Protein AF-A0A137Q2L5-F1 (afdb_monomer_lite)

pLDDT: mean 76.93, std 20.55, range [27.72, 96.56]

Structure (mmCIF, N/CA/C/O backbone):
data_AF-A0A137Q2L5-F1
#
_entry.id   AF-A0A137Q2L5-F1
#
loop_
_atom_site.group_PDB
_atom_site.id
_atom_site.type_symbol
_atom_site.label_atom_id
_atom_site.label_alt_id
_atom_site.label_comp_id
_atom_site.label_asym_id
_atom_site.label_entity_id
_atom_site.label_seq_id
_atom_site.pdbx_PDB_ins_code
_atom_site.Cartn_x
_atom_site.Cartn_y
_atom_site.Cartn_z
_atom_site.occupancy
_atom_site.B_iso_or_equiv
_atom_site.auth_seq_id
_atom_site.auth_comp_id
_atom_site.auth_asym_id
_atom_site.auth_atom_id
_atom_site.pdbx_PDB_model_num
ATOM 1 N N . MET A 1 1 ? -12.210 -15.923 17.997 1.00 29.80 1 MET A N 1
ATOM 2 C CA . MET A 1 1 ? -13.394 -16.577 17.400 1.00 29.80 1 MET A CA 1
ATOM 3 C C . MET A 1 1 ? -14.208 -15.432 16.818 1.00 29.80 1 MET A C 1
ATOM 5 O O . MET A 1 1 ? -14.557 -14.553 17.588 1.00 29.80 1 MET A O 1
ATOM 9 N N . ILE A 1 2 ? -14.311 -15.325 15.490 1.00 36.97 2 ILE A N 1
ATOM 10 C CA . ILE A 1 2 ? -14.953 -14.180 14.812 1.00 36.97 2 ILE A CA 1
ATOM 11 C C . ILE A 1 2 ? -16.472 -14.320 14.989 1.00 36.97 2 ILE A C 1
ATOM 13 O O . ILE A 1 2 ? -16.982 -15.428 14.814 1.00 36.97 2 ILE A O 1
ATOM 17 N N . ASP A 1 3 ? -17.167 -13.247 15.379 1.00 36.97 3 ASP A N 1
ATOM 18 C CA . ASP A 1 3 ? -18.629 -13.235 15.505 1.00 36.97 3 ASP A CA 1
ATOM 19 C C . ASP A 1 3 ? -19.259 -13.459 14.114 1.00 36.97 3 ASP A C 1
ATOM 21 O O . ASP A 1 3 ? -18.962 -12.707 13.184 1.00 36.97 3 ASP A O 1
ATOM 25 N N . PRO A 1 4 ? -20.103 -14.490 13.923 1.00 36.56 4 PRO A N 1
ATOM 26 C CA . PRO A 1 4 ? -20.748 -14.760 12.638 1.00 36.56 4 PRO A CA 1
ATOM 27 C C . PRO A 1 4 ? -21.736 -13.670 12.180 1.00 36.56 4 PRO A C 1
ATOM 29 O O . PRO A 1 4 ? -22.207 -13.742 11.044 1.00 36.56 4 PRO A O 1
ATOM 32 N N . HIS A 1 5 ? -22.071 -12.689 13.026 1.00 40.25 5 HIS A N 1
ATOM 33 C CA . HIS A 1 5 ? -22.934 -11.556 12.684 1.00 40.25 5 HIS A CA 1
ATOM 34 C C . HIS A 1 5 ? -22.184 -10.299 12.224 1.00 40.25 5 HIS A C 1
ATOM 36 O O . HIS A 1 5 ? -22.834 -9.374 11.726 1.00 40.25 5 HIS A O 1
ATOM 42 N N . ASP A 1 6 ? -20.855 -10.254 12.340 1.00 44.19 6 ASP A N 1
ATOM 43 C CA . ASP A 1 6 ? -20.077 -9.139 11.806 1.00 44.19 6 ASP A CA 1
ATOM 44 C C . ASP A 1 6 ? -19.985 -9.241 10.271 1.00 44.19 6 ASP A C 1
ATOM 46 O O . ASP A 1 6 ? -19.775 -10.335 9.730 1.00 44.19 6 ASP A O 1
ATOM 50 N N . PRO A 1 7 ? -20.144 -8.126 9.527 1.00 46.94 7 PRO A N 1
ATOM 51 C CA . PRO A 1 7 ? -19.893 -8.131 8.091 1.00 46.94 7 PRO A CA 1
ATOM 52 C C . PRO A 1 7 ? -18.469 -8.650 7.840 1.00 46.94 7 PRO A C 1
ATOM 54 O O . PRO A 1 7 ? -17.559 -8.301 8.597 1.00 46.94 7 PRO A O 1
ATOM 57 N N . PRO A 1 8 ? -18.244 -9.489 6.808 1.00 53.47 8 PRO A N 1
ATOM 58 C CA . PRO A 1 8 ? -16.934 -10.076 6.582 1.00 53.47 8 PRO A CA 1
ATOM 59 C C . PRO A 1 8 ? -15.925 -8.950 6.381 1.00 53.47 8 PRO A C 1
ATOM 61 O O . PRO A 1 8 ? -15.999 -8.193 5.409 1.00 53.47 8 PRO A O 1
ATOM 64 N N . SER A 1 9 ? -14.997 -8.834 7.326 1.00 54.91 9 SER A N 1
ATOM 65 C CA . SER A 1 9 ? -13.893 -7.902 7.203 1.00 54.91 9 SER A CA 1
ATOM 66 C C . SER A 1 9 ? -13.085 -8.266 5.951 1.00 54.91 9 SER A C 1
ATOM 68 O O . SER A 1 9 ? -12.941 -9.455 5.627 1.00 54.91 9 SER A O 1
ATOM 70 N N . PRO A 1 10 ? -12.615 -7.275 5.172 1.00 61.28 10 PRO A N 1
ATOM 71 C CA . PRO A 1 10 ? -11.799 -7.575 4.011 1.00 61.28 10 PRO A CA 1
ATOM 72 C C . PRO A 1 10 ? -10.598 -8.426 4.451 1.00 61.28 10 PRO A C 1
ATOM 74 O O . PRO A 1 10 ? -10.008 -8.149 5.492 1.00 61.28 10 PRO A O 1
ATOM 77 N N . PRO A 1 11 ? -10.174 -9.435 3.670 1.00 69.12 11 PRO A N 1
ATOM 78 C CA . PRO A 1 11 ? -9.171 -10.413 4.113 1.00 69.12 11 PRO A CA 1
ATOM 79 C C . PRO A 1 11 ? -7.791 -9.800 4.415 1.00 69.12 11 PRO A C 1
ATOM 81 O O . PRO A 1 11 ? -6.914 -10.482 4.934 1.00 69.12 11 PRO A O 1
ATOM 84 N N . TYR A 1 12 ? -7.600 -8.524 4.073 1.00 71.19 12 TYR A N 1
ATOM 85 C CA . TYR A 1 12 ? -6.395 -7.732 4.293 1.00 71.19 12 TYR A CA 1
ATOM 86 C C . TYR A 1 12 ? -6.459 -6.789 5.510 1.00 71.19 12 TYR A C 1
ATOM 88 O O . TYR A 1 12 ? -5.455 -6.163 5.840 1.00 71.19 12 TYR A O 1
ATOM 96 N N . CYS A 1 13 ? -7.612 -6.675 6.173 1.00 80.00 13 CYS A N 1
ATOM 97 C CA . CYS A 1 13 ? -7.810 -5.882 7.384 1.00 80.00 13 CYS A CA 1
ATOM 98 C C . CYS A 1 13 ? -8.818 -6.600 8.277 1.00 80.00 13 CYS A C 1
ATOM 100 O O . CYS A 1 13 ? -10.014 -6.575 7.998 1.00 80.00 13 CYS A O 1
ATOM 102 N N . ILE A 1 14 ? -8.340 -7.228 9.347 1.00 78.62 14 ILE A N 1
ATOM 103 C CA . ILE A 1 14 ? -9.181 -8.012 10.247 1.00 78.62 14 ILE A CA 1
ATOM 104 C C . ILE A 1 14 ? -9.589 -7.119 11.415 1.00 78.62 14 ILE A C 1
ATOM 106 O O . ILE A 1 14 ? -8.749 -6.600 12.145 1.00 78.62 14 ILE A O 1
ATOM 110 N N . ILE A 1 15 ? -10.894 -6.950 11.584 1.00 78.06 15 ILE A N 1
ATOM 111 C CA . ILE A 1 15 ? -11.478 -6.263 12.733 1.00 78.06 15 ILE A CA 1
ATOM 112 C C . ILE A 1 15 ? -12.007 -7.325 13.680 1.00 78.06 15 ILE A C 1
ATOM 114 O O . ILE A 1 15 ? -12.709 -8.246 13.258 1.00 78.06 15 ILE A O 1
ATOM 118 N N . HIS A 1 16 ? -11.687 -7.200 14.962 1.00 82.44 16 HIS A N 1
ATOM 119 C CA . HIS A 1 16 ? -12.292 -8.038 15.987 1.00 82.44 16 HIS A CA 1
ATOM 120 C C . HIS A 1 16 ? -12.563 -7.258 17.267 1.00 82.44 16 HIS A C 1
ATOM 122 O O . HIS A 1 16 ? -11.936 -6.237 17.562 1.00 82.44 16 HIS A O 1
ATOM 128 N N . ASN A 1 17 ? -13.535 -7.762 18.022 1.00 75.06 17 ASN A N 1
ATOM 129 C CA . ASN A 1 17 ? -13.964 -7.229 19.306 1.00 75.06 17 ASN A CA 1
ATOM 130 C C . ASN A 1 17 ? -13.695 -8.269 20.409 1.00 75.06 17 ASN A C 1
ATOM 132 O O . ASN A 1 17 ? -14.595 -9.003 20.817 1.00 75.06 17 ASN A O 1
ATOM 136 N N . PRO A 1 18 ? -12.442 -8.407 20.869 1.00 62.66 18 PRO A N 1
ATOM 137 C CA . PRO A 1 18 ? -12.098 -9.372 21.910 1.00 62.66 18 PRO A CA 1
ATOM 138 C C . PRO A 1 18 ? -12.459 -8.873 23.320 1.00 62.66 18 PRO A C 1
ATOM 140 O O . PRO A 1 18 ? -12.349 -9.627 24.284 1.00 62.66 18 PRO A O 1
ATOM 143 N N . LEU A 1 19 ? -12.887 -7.612 23.461 1.00 55.03 19 LEU A N 1
ATOM 144 C CA . LEU A 1 19 ? -13.070 -6.924 24.737 1.00 55.03 19 LEU A CA 1
ATOM 145 C C . LEU A 1 19 ? -14.562 -6.687 25.008 1.00 55.03 19 LEU A C 1
ATOM 147 O O . LEU A 1 19 ? -15.088 -5.593 24.801 1.00 55.03 19 LEU A O 1
ATOM 151 N N . HIS A 1 20 ? -15.259 -7.710 25.508 1.00 45.12 20 HIS A N 1
ATOM 152 C CA . HIS A 1 20 ? -16.630 -7.545 25.999 1.00 45.12 20 HIS A CA 1
ATOM 153 C C . HIS A 1 20 ? -16.692 -6.506 27.143 1.00 45.12 20 HIS A C 1
ATOM 155 O O . HIS A 1 20 ? -15.931 -6.562 28.109 1.00 45.12 20 HIS A O 1
ATOM 161 N N . LYS A 1 21 ? -17.621 -5.548 27.009 1.00 47.19 21 LYS A N 1
ATOM 162 C CA . LYS A 1 21 ? -17.846 -4.359 27.857 1.00 47.19 21 LYS A CA 1
ATOM 163 C C . LYS A 1 21 ? -17.862 -4.594 29.376 1.00 47.19 21 LYS A C 1
ATOM 165 O O . LYS A 1 21 ? -18.605 -5.438 29.870 1.00 47.19 21 LYS A O 1
ATOM 170 N N . PHE A 1 22 ? -17.290 -3.633 30.108 1.00 37.22 22 PHE A N 1
ATOM 171 C CA . PHE A 1 22 ? -17.966 -3.034 31.267 1.00 37.22 22 PHE A CA 1
ATOM 172 C C . PHE A 1 22 ? -18.882 -1.914 30.751 1.00 37.22 22 PHE A C 1
ATOM 174 O O . PHE A 1 22 ? -18.409 -0.938 30.176 1.00 37.22 22 PHE A O 1
ATOM 181 N N . SER A 1 23 ? -20.202 -2.061 30.895 1.00 35.19 23 SER A N 1
ATOM 182 C CA . SER A 1 23 ? -21.162 -1.023 30.507 1.00 35.19 23 SER A CA 1
ATOM 183 C C . SER A 1 23 ? -21.455 -0.092 31.684 1.00 35.19 23 SER A C 1
ATOM 185 O O . SER A 1 23 ? -22.026 -0.529 32.684 1.00 35.19 23 SER A O 1
ATOM 187 N N . SER A 1 24 ? -21.192 1.201 31.536 1.00 34.66 24 SER A N 1
ATOM 188 C CA . SER A 1 24 ? -21.942 2.242 32.242 1.00 34.66 24 SER A CA 1
ATOM 189 C C . SER A 1 24 ? -22.527 3.204 31.205 1.00 34.66 24 SER A C 1
ATOM 191 O O . SER A 1 24 ? -21.912 3.509 30.186 1.00 34.66 24 SER A O 1
ATOM 193 N N . ARG A 1 25 ? -23.796 3.587 31.401 1.00 36.84 25 ARG A N 1
ATOM 194 C CA . ARG A 1 25 ? -24.558 4.448 30.484 1.00 36.84 25 ARG A CA 1
ATOM 195 C C . ARG A 1 25 ? -23.810 5.757 30.216 1.00 36.84 25 ARG A C 1
ATOM 197 O O . ARG A 1 25 ? -23.449 6.469 31.147 1.00 36.84 25 ARG A O 1
ATOM 204 N N . TRP A 1 26 ? -23.653 6.077 28.936 1.00 40.50 26 TRP A N 1
ATOM 205 C CA . TRP A 1 26 ? -22.994 7.283 28.447 1.00 40.50 26 TRP A CA 1
ATOM 206 C C . TRP A 1 26 ? -23.909 8.518 28.558 1.00 40.50 26 TRP A C 1
ATOM 208 O O . TRP A 1 26 ? -25.030 8.503 28.055 1.00 40.50 26 TRP A O 1
ATOM 218 N N . ASN A 1 27 ? -23.416 9.593 29.192 1.00 33.25 27 ASN A N 1
ATOM 219 C CA . ASN A 1 27 ? -24.153 10.841 29.474 1.00 33.25 27 ASN A CA 1
ATOM 220 C C . ASN A 1 27 ? -23.618 12.076 28.707 1.00 33.25 27 ASN A C 1
ATOM 222 O O . ASN A 1 27 ? -23.686 13.206 29.193 1.00 33.25 27 ASN A O 1
ATOM 226 N N . GLY A 1 28 ? -23.104 11.894 27.488 1.00 36.97 28 GLY A N 1
ATOM 227 C CA . GLY A 1 28 ? -23.024 12.991 26.515 1.00 36.97 28 GLY A CA 1
ATOM 228 C C . GLY A 1 28 ? -22.058 14.144 26.802 1.00 36.97 28 GLY A C 1
ATOM 229 O O . GLY A 1 28 ? -22.308 15.250 26.325 1.00 36.97 28 GLY A O 1
ATOM 230 N N . ARG A 1 29 ? -20.959 13.952 27.549 1.00 29.75 29 ARG A N 1
ATOM 231 C CA . ARG A 1 29 ? -19.958 15.022 27.748 1.00 29.75 29 ARG A CA 1
ATOM 232 C C . ARG A 1 29 ? -18.522 14.573 27.452 1.00 29.75 29 ARG A C 1
ATOM 234 O O . ARG A 1 29 ? -18.024 13.615 28.027 1.00 29.75 29 ARG A O 1
ATOM 241 N N . SER A 1 30 ? -17.887 15.344 26.559 1.00 34.44 30 SER A N 1
ATOM 242 C CA . SER A 1 30 ? -16.469 15.376 26.147 1.00 34.44 30 SER A CA 1
ATOM 243 C C . SER A 1 30 ? -15.861 14.104 25.529 1.00 34.44 30 SER A C 1
ATOM 245 O O . SER A 1 30 ? -15.389 13.208 26.223 1.00 34.44 30 SER A O 1
ATOM 247 N N . CYS A 1 31 ? -15.763 14.091 24.193 1.00 30.86 31 CYS A N 1
ATOM 248 C CA . CYS A 1 31 ? -14.960 13.142 23.421 1.00 30.86 31 CYS A CA 1
ATOM 249 C C . CYS A 1 31 ? -13.485 13.577 23.387 1.00 30.86 31 CYS A C 1
ATOM 251 O O . CYS A 1 31 ? -13.113 14.423 22.579 1.00 30.86 31 CYS A O 1
ATOM 253 N N . LEU A 1 32 ? -12.621 12.965 24.201 1.00 29.77 32 LEU A N 1
ATOM 254 C CA . LEU A 1 32 ? -11.228 12.765 23.782 1.00 29.77 32 LEU A CA 1
ATOM 255 C C . LEU A 1 32 ? -11.118 11.368 23.163 1.00 29.77 32 LEU A C 1
ATOM 257 O O . LEU A 1 32 ? -11.005 10.357 23.862 1.00 29.77 32 LEU A O 1
ATOM 261 N N . SER A 1 33 ? -11.196 11.328 21.835 1.00 37.38 33 SER A N 1
ATOM 262 C CA . SER A 1 33 ? -10.945 10.147 21.011 1.00 37.38 33 SER A CA 1
ATOM 263 C C . SER A 1 33 ? -9.436 9.923 20.934 1.00 37.38 33 SER A C 1
ATOM 265 O O . SER A 1 33 ? -8.758 10.537 20.119 1.00 37.38 33 SER A O 1
ATOM 267 N N . TYR A 1 34 ? -8.882 9.085 21.807 1.00 42.12 34 TYR A N 1
ATOM 268 C CA . TYR A 1 34 ? -7.506 8.627 21.632 1.00 42.12 34 TYR A CA 1
ATOM 269 C C . TYR A 1 34 ? -7.505 7.428 20.691 1.00 42.12 34 TYR A C 1
ATOM 271 O O . TYR A 1 34 ? -7.921 6.334 21.066 1.00 42.12 34 TYR A O 1
ATOM 279 N N . LEU A 1 35 ? -7.047 7.666 19.467 1.00 39.88 35 LEU A N 1
ATOM 280 C CA . LEU A 1 35 ? -6.541 6.628 18.585 1.00 39.88 35 LEU A CA 1
ATOM 281 C C . LEU A 1 35 ? -5.116 6.314 19.043 1.00 39.88 35 LEU A C 1
ATOM 283 O O . LEU A 1 35 ? -4.241 7.180 18.978 1.00 39.88 35 LEU A O 1
ATOM 287 N N . ILE A 1 36 ? -4.881 5.101 19.539 1.00 47.31 36 ILE A N 1
ATOM 288 C CA . ILE A 1 36 ? -3.520 4.629 19.792 1.00 47.31 36 ILE A CA 1
ATOM 289 C C . ILE A 1 36 ? -3.052 3.976 18.491 1.00 47.31 36 ILE A C 1
ATOM 291 O O . ILE A 1 36 ? -3.157 2.768 18.309 1.00 47.31 36 ILE A O 1
ATOM 295 N N . LEU A 1 37 ? -2.591 4.813 17.560 1.00 37.81 37 LEU A N 1
ATOM 296 C CA . LEU A 1 37 ? -1.747 4.379 16.450 1.00 37.81 37 LEU A CA 1
ATOM 297 C C . LEU A 1 37 ? -0.343 4.198 17.020 1.00 37.81 37 LEU A C 1
ATOM 299 O O . LEU A 1 37 ? 0.337 5.181 17.319 1.00 37.81 37 LEU A O 1
ATOM 303 N N . TRP A 1 38 ? 0.071 2.953 17.213 1.00 39.53 38 TRP A N 1
ATOM 304 C CA . TRP A 1 38 ? 1.448 2.632 17.570 1.00 39.53 38 TRP A CA 1
ATOM 305 C C . TRP A 1 38 ? 2.070 1.851 16.418 1.00 39.53 38 TRP A C 1
ATOM 307 O O . TRP A 1 38 ? 1.958 0.634 16.339 1.00 39.53 38 TRP A O 1
ATOM 317 N N . SER A 1 39 ? 2.693 2.583 15.492 1.00 34.84 39 SER A N 1
ATOM 318 C CA . SER A 1 39 ? 3.529 2.022 14.430 1.00 34.84 39 SER A CA 1
ATOM 319 C C . SER A 1 39 ? 4.944 1.807 14.970 1.00 34.84 39 SER A C 1
ATOM 321 O O . SER A 1 39 ? 5.869 2.546 14.632 1.00 34.84 39 SER A O 1
ATOM 323 N N . GLU A 1 40 ? 5.121 0.846 15.870 1.00 38.84 40 GLU A N 1
ATOM 324 C CA . GLU A 1 40 ? 6.452 0.306 16.123 1.00 38.84 40 GLU A CA 1
ATOM 325 C C . GLU A 1 40 ? 6.523 -1.093 15.523 1.00 38.84 40 GLU A C 1
ATOM 327 O O . GLU A 1 40 ? 5.782 -1.990 15.915 1.00 38.84 40 GLU A O 1
ATOM 332 N N . ILE A 1 41 ? 7.446 -1.257 14.573 1.00 41.78 41 ILE A N 1
ATOM 333 C CA . ILE A 1 41 ? 7.839 -2.497 13.883 1.00 41.78 41 ILE A CA 1
ATOM 334 C C . ILE A 1 41 ? 8.596 -3.422 14.870 1.00 41.78 41 ILE A C 1
ATOM 336 O O . ILE A 1 41 ? 9.605 -4.052 14.548 1.00 41.78 41 ILE A O 1
ATOM 340 N N . THR A 1 42 ? 8.151 -3.473 16.126 1.00 34.97 42 THR A N 1
ATOM 341 C CA . THR A 1 42 ? 8.843 -4.145 17.222 1.00 34.97 42 THR A CA 1
ATOM 342 C C . THR A 1 42 ? 7.967 -5.260 17.776 1.00 34.97 42 THR A C 1
ATOM 344 O O . THR A 1 42 ? 6.870 -5.043 18.286 1.00 34.97 42 THR A O 1
ATOM 347 N N . ILE A 1 43 ? 8.477 -6.486 17.661 1.00 38.19 43 ILE A N 1
ATOM 348 C CA . ILE A 1 43 ? 7.850 -7.727 18.120 1.00 38.19 43 ILE A CA 1
ATOM 349 C C . ILE A 1 43 ? 7.903 -7.759 19.652 1.00 38.19 43 ILE A C 1
ATOM 351 O O . ILE A 1 43 ? 8.801 -8.367 20.233 1.00 38.19 43 ILE A O 1
ATOM 355 N N . TYR A 1 44 ? 6.966 -7.105 20.334 1.00 37.25 44 TYR A N 1
ATOM 356 C CA . TYR A 1 44 ? 6.803 -7.304 21.772 1.00 37.25 44 TYR A CA 1
ATOM 357 C C . TYR A 1 44 ? 5.375 -7.760 22.102 1.00 37.25 44 TYR A C 1
ATOM 359 O O . TYR A 1 44 ? 4.418 -7.027 21.859 1.00 37.25 44 TYR A O 1
ATOM 367 N N . PRO A 1 45 ? 5.200 -8.937 22.735 1.00 45.69 45 PRO A N 1
ATOM 368 C CA . PRO A 1 45 ? 3.888 -9.407 23.198 1.00 45.69 45 PRO A CA 1
ATOM 369 C C . PRO A 1 45 ? 3.265 -8.498 24.279 1.00 45.69 45 PRO A C 1
ATOM 371 O O . PRO A 1 45 ? 2.091 -8.628 24.610 1.00 45.69 45 PRO A O 1
ATOM 374 N N . CYS A 1 46 ? 4.033 -7.548 24.817 1.00 47.84 46 CYS A N 1
ATOM 375 C CA . CYS A 1 46 ? 3.645 -6.649 25.901 1.00 47.84 46 CYS A CA 1
ATOM 376 C C . CYS A 1 46 ? 2.594 -5.595 25.499 1.00 47.84 46 CYS A C 1
ATOM 378 O O . CYS A 1 46 ? 1.930 -5.035 26.372 1.00 47.84 46 CYS A O 1
ATOM 380 N N . HIS A 1 47 ? 2.444 -5.301 24.202 1.00 61.94 47 HIS A N 1
ATOM 381 C CA . HIS A 1 47 ? 1.576 -4.215 23.725 1.00 61.94 47 HIS A CA 1
ATOM 382 C C . HIS A 1 47 ? 0.093 -4.563 23.856 1.00 61.94 47 HIS A C 1
ATOM 384 O O . HIS A 1 47 ? -0.720 -3.694 24.171 1.00 61.94 47 HIS A O 1
ATOM 390 N N . TRP A 1 48 ? -0.243 -5.844 23.697 1.00 61.56 48 TRP A N 1
ATOM 391 C CA . TRP A 1 48 ? -1.601 -6.340 23.890 1.00 61.56 48 TRP A CA 1
ATOM 392 C C . TRP A 1 48 ? -2.070 -6.140 25.336 1.00 61.56 48 TRP A C 1
ATOM 394 O O . TRP A 1 48 ? -3.076 -5.477 25.578 1.00 61.56 48 TRP A O 1
ATOM 404 N N . CYS A 1 49 ? -1.275 -6.597 26.310 1.00 62.81 49 CYS A N 1
ATOM 405 C CA . CYS A 1 49 ? -1.581 -6.425 27.733 1.00 62.81 49 CYS A CA 1
ATOM 406 C C . CYS A 1 49 ? -1.715 -4.943 28.124 1.00 62.81 49 CYS A C 1
ATOM 408 O O . CYS A 1 49 ? -2.497 -4.592 29.011 1.00 62.81 49 CYS A O 1
ATOM 410 N N . TYR A 1 50 ? -0.962 -4.057 27.464 1.00 68.44 50 TYR A N 1
ATOM 411 C CA . TYR A 1 50 ? -1.089 -2.617 27.658 1.00 68.44 50 TYR A CA 1
ATOM 412 C C . TYR A 1 50 ? -2.425 -2.083 27.124 1.00 68.44 50 TYR A C 1
ATOM 414 O O . TYR A 1 50 ? -3.114 -1.362 27.844 1.00 68.44 50 TYR A O 1
ATOM 422 N N . ALA A 1 51 ? -2.826 -2.462 25.907 1.00 69.06 51 ALA A N 1
ATOM 423 C CA . ALA A 1 51 ? -4.113 -2.069 25.336 1.00 69.06 51 ALA A CA 1
ATOM 424 C C . ALA A 1 51 ? -5.292 -2.552 26.201 1.00 69.06 51 ALA A C 1
ATOM 426 O O . ALA A 1 51 ? -6.194 -1.767 26.497 1.00 69.06 51 ALA A O 1
ATOM 427 N N . GLU A 1 52 ? -5.247 -3.794 26.693 1.00 70.00 52 GLU A N 1
ATOM 428 C CA . GLU A 1 52 ? -6.241 -4.325 27.636 1.00 70.00 52 GLU A CA 1
ATOM 429 C C . GLU A 1 52 ? -6.297 -3.504 28.930 1.00 70.00 52 GLU A C 1
ATOM 431 O O . GLU A 1 52 ? -7.374 -3.082 29.358 1.00 7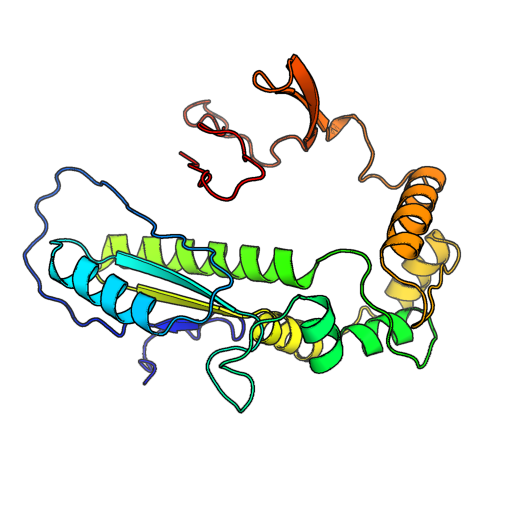0.00 52 GLU A O 1
ATOM 436 N N . SER A 1 53 ? -5.134 -3.208 29.518 1.00 71.31 53 SER A N 1
ATOM 437 C CA . SER A 1 53 ? -5.033 -2.408 30.745 1.00 71.31 53 SER A CA 1
ATOM 438 C C . SER A 1 53 ? -5.606 -1.002 30.552 1.00 71.31 53 SER A C 1
ATOM 440 O O . SER A 1 53 ? -6.341 -0.504 31.403 1.00 71.31 53 SER A O 1
ATOM 442 N N . VAL A 1 54 ? -5.319 -0.360 29.416 1.00 73.25 54 VAL A N 1
ATOM 443 C CA . VAL A 1 54 ? -5.870 0.959 29.078 1.00 73.25 54 VAL A CA 1
ATOM 444 C C . VAL A 1 54 ? -7.379 0.881 28.855 1.00 73.25 54 VAL A C 1
ATOM 446 O O . VAL A 1 54 ? -8.097 1.771 29.309 1.00 73.25 54 VAL A O 1
ATOM 449 N N . SER A 1 55 ? -7.877 -0.167 28.195 1.00 74.69 55 SER A N 1
ATOM 450 C CA . SER A 1 55 ? -9.314 -0.362 27.987 1.00 74.69 55 SER A CA 1
ATOM 451 C C . SER A 1 55 ? -10.061 -0.551 29.310 1.00 74.69 55 SER A C 1
ATOM 453 O O . SER A 1 55 ? -11.149 -0.007 29.466 1.00 74.69 55 SER A O 1
ATOM 455 N N . ALA A 1 56 ? -9.490 -1.289 30.266 1.00 74.12 56 ALA A N 1
ATOM 456 C CA . ALA A 1 56 ? -10.118 -1.570 31.560 1.00 74.12 56 ALA A CA 1
ATOM 457 C C . ALA A 1 56 ? -10.231 -0.335 32.474 1.00 74.12 56 ALA A C 1
ATOM 459 O O . ALA A 1 56 ? -11.099 -0.279 33.341 1.00 74.12 56 ALA A O 1
ATOM 460 N N . LEU A 1 57 ? -9.366 0.665 32.283 1.00 77.56 57 LEU A N 1
ATOM 461 C CA . LEU A 1 57 ? -9.329 1.890 33.090 1.00 77.56 57 LEU A CA 1
ATOM 462 C C . LEU A 1 57 ? -10.226 3.014 32.545 1.00 77.56 57 LEU A C 1
ATOM 464 O O . LEU A 1 57 ? -10.182 4.134 33.059 1.00 77.56 57 LEU A O 1
ATOM 468 N N . ARG A 1 58 ? -10.996 2.766 31.479 1.00 70.50 58 ARG A N 1
ATOM 469 C CA . ARG A 1 58 ? -11.746 3.804 30.762 1.00 70.50 58 ARG A CA 1
ATOM 470 C C . ARG A 1 58 ? -13.229 3.485 30.681 1.00 70.50 58 ARG A C 1
ATOM 472 O O . ARG A 1 58 ? -13.633 2.350 30.476 1.00 70.50 58 ARG A O 1
ATOM 479 N N . GLU A 1 59 ? -14.035 4.540 30.752 1.00 71.56 59 GLU A N 1
ATOM 480 C CA . GLU A 1 59 ? -15.490 4.459 30.572 1.00 71.56 59 GLU A CA 1
ATOM 481 C C . GLU A 1 59 ? -15.903 4.278 29.103 1.00 71.56 59 GLU A C 1
ATOM 483 O O . GLU A 1 59 ? -17.017 3.853 28.818 1.00 71.56 59 GLU A O 1
ATOM 488 N N . MET A 1 60 ? -15.014 4.608 28.161 1.00 71.62 60 MET A N 1
ATOM 489 C CA . MET A 1 60 ? -15.231 4.390 26.731 1.00 71.62 60 MET A CA 1
ATOM 490 C C . MET A 1 60 ? -14.200 3.413 26.196 1.00 71.62 60 MET A C 1
ATOM 492 O O . MET A 1 60 ? -13.009 3.569 26.490 1.00 71.62 60 MET A O 1
ATOM 496 N N . GLY A 1 61 ? -14.656 2.492 25.342 1.00 78.88 61 GLY A N 1
ATOM 497 C CA . GLY A 1 61 ? -13.784 1.552 24.651 1.00 78.88 61 GLY A CA 1
ATOM 498 C C . GLY A 1 61 ? -12.670 2.242 23.863 1.00 78.88 61 GLY A C 1
ATOM 499 O O . GLY A 1 61 ? -12.675 3.465 23.669 1.00 78.88 61 GLY A O 1
ATOM 500 N N . ILE A 1 62 ? -11.691 1.476 23.409 1.00 81.81 62 ILE A N 1
ATOM 501 C CA . ILE A 1 62 ? -10.527 1.966 22.664 1.00 81.81 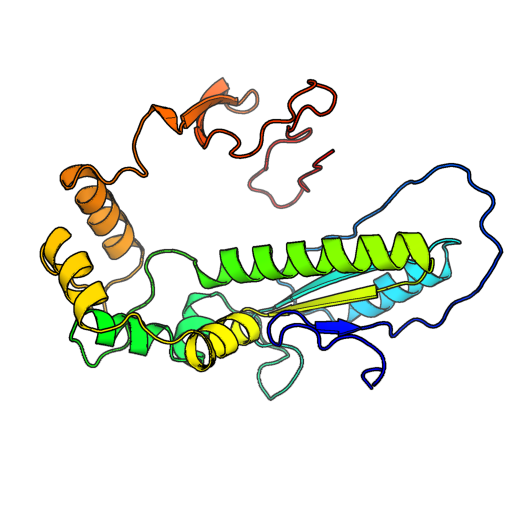62 ILE A CA 1
ATOM 502 C C . ILE A 1 62 ? -10.494 1.378 21.258 1.00 81.81 62 ILE A C 1
ATOM 504 O O . ILE A 1 62 ? -11.047 0.314 21.013 1.00 81.81 62 ILE A O 1
ATOM 508 N N . VAL A 1 63 ? -9.817 2.062 20.342 1.00 83.31 63 VAL A N 1
ATOM 509 C CA . VAL A 1 63 ? -9.409 1.467 19.068 1.00 83.31 63 VAL A CA 1
ATOM 510 C C . VAL A 1 63 ? -7.912 1.223 19.148 1.00 83.31 63 VAL A C 1
ATOM 512 O O . VAL A 1 63 ? -7.145 2.172 19.334 1.00 83.31 63 VAL A O 1
ATOM 515 N N . TYR A 1 64 ? -7.518 -0.041 19.038 1.00 83.56 64 TYR A N 1
ATOM 516 C CA . TYR A 1 64 ? -6.126 -0.459 18.961 1.00 83.56 64 TYR A CA 1
ATOM 517 C C . TYR A 1 64 ? -5.852 -0.980 17.554 1.00 83.56 64 TYR A C 1
ATOM 519 O O . TYR A 1 64 ? -6.489 -1.927 17.108 1.00 83.56 64 TYR A O 1
ATOM 527 N N . ALA A 1 65 ? -4.928 -0.345 16.842 1.00 84.06 65 ALA A N 1
ATOM 528 C CA . ALA A 1 65 ? -4.511 -0.789 15.520 1.00 84.06 65 ALA A CA 1
ATOM 529 C C . ALA A 1 65 ? -3.045 -1.202 15.576 1.00 84.06 65 ALA A C 1
ATOM 531 O O . ALA A 1 65 ? -2.215 -0.464 16.112 1.00 84.06 65 ALA A O 1
ATOM 532 N N . HIS A 1 66 ? -2.736 -2.360 15.006 1.00 82.69 66 HIS A N 1
ATOM 533 C CA . HIS A 1 66 ? -1.368 -2.846 14.882 1.00 82.69 66 HIS A CA 1
ATOM 534 C C . HIS A 1 66 ? -1.126 -3.464 13.515 1.00 82.69 66 HIS A C 1
ATOM 536 O O . HIS A 1 66 ? -2.019 -4.027 12.878 1.00 82.69 66 HIS A O 1
ATOM 542 N N . GLU A 1 67 ? 0.111 -3.295 13.074 1.00 87.44 67 GLU A N 1
ATOM 543 C CA . GLU A 1 67 ? 0.585 -3.674 11.756 1.00 87.44 67 GLU A CA 1
ATOM 544 C C . GLU A 1 67 ? 1.810 -4.575 11.899 1.00 87.44 67 GLU A C 1
ATOM 546 O O . GLU A 1 67 ? 2.620 -4.388 12.810 1.00 87.44 67 GLU A O 1
ATOM 551 N N . ASN A 1 68 ? 1.921 -5.584 11.035 1.00 87.75 68 ASN A N 1
ATOM 552 C CA . ASN A 1 68 ? 3.142 -6.367 10.897 1.00 87.75 68 ASN A CA 1
ATOM 553 C C . ASN A 1 68 ? 3.315 -6.936 9.476 1.00 87.75 68 ASN A C 1
ATOM 555 O O . ASN A 1 68 ? 2.413 -6.922 8.645 1.00 87.75 68 ASN A O 1
ATOM 559 N N . CYS A 1 69 ? 4.473 -7.535 9.198 1.00 90.31 69 CYS A N 1
ATOM 560 C CA . CYS A 1 69 ? 4.755 -8.056 7.861 1.00 90.31 69 CYS A CA 1
ATOM 561 C C . CYS A 1 69 ? 3.955 -9.330 7.512 1.00 90.31 69 CYS A C 1
ATOM 563 O O . CYS A 1 69 ? 3.371 -9.424 6.432 1.00 90.31 69 CYS A O 1
ATOM 565 N N . TYR A 1 70 ? 3.907 -10.325 8.405 1.00 90.00 70 TYR A N 1
ATOM 566 C CA . TYR A 1 70 ? 3.483 -11.692 8.054 1.00 90.00 70 TYR A CA 1
ATOM 567 C C . TYR A 1 70 ? 2.044 -12.062 8.413 1.00 90.00 70 TYR A C 1
ATOM 569 O O . TYR A 1 70 ? 1.532 -13.066 7.910 1.00 90.00 70 TYR A O 1
ATOM 577 N N . GLY A 1 71 ? 1.405 -11.285 9.278 1.00 89.88 71 GLY A N 1
ATOM 578 C CA . GLY A 1 71 ? 0.171 -11.636 9.960 1.00 89.88 71 GLY A CA 1
ATOM 579 C C . GLY A 1 71 ? 0.397 -12.343 11.296 1.00 89.88 71 GLY A C 1
ATOM 580 O O . GLY A 1 71 ? 1.515 -12.502 11.780 1.00 89.88 71 GLY A O 1
ATOM 581 N N . TRP A 1 72 ? -0.700 -12.800 11.892 1.00 87.25 72 TRP A N 1
ATOM 582 C CA . TRP A 1 72 ? -0.734 -13.388 13.240 1.00 87.25 72 TRP A CA 1
ATOM 583 C C . TRP A 1 72 ? -0.746 -14.916 13.243 1.00 87.25 72 TRP A C 1
ATOM 585 O O . TRP A 1 72 ? -0.790 -15.539 14.301 1.00 87.25 72 TRP A O 1
ATOM 595 N N . ASN A 1 73 ? -0.706 -15.531 12.062 1.00 85.56 73 ASN A N 1
ATOM 596 C CA . ASN A 1 73 ? -0.785 -16.975 11.894 1.00 85.56 73 ASN A CA 1
ATOM 597 C C . ASN A 1 73 ? 0.437 -17.505 11.139 1.00 85.56 73 ASN A C 1
ATOM 599 O O . ASN A 1 73 ? 0.978 -16.848 10.252 1.00 85.56 73 ASN A O 1
ATOM 603 N N . GLY A 1 74 ? 0.828 -18.741 11.449 1.00 86.44 74 GLY A N 1
ATOM 604 C CA . GLY A 1 74 ? 1.896 -19.448 10.744 1.00 86.44 74 GLY A CA 1
ATOM 605 C C . GLY A 1 74 ? 3.305 -19.227 11.315 1.00 86.44 74 GLY A C 1
ATOM 606 O O . GLY A 1 74 ? 3.499 -18.507 12.295 1.00 86.44 74 GLY A O 1
ATOM 607 N N . PRO A 1 75 ? 4.320 -19.877 10.717 1.00 89.06 75 PRO A N 1
ATOM 608 C CA . PRO A 1 75 ? 5.661 -19.987 11.295 1.00 89.06 75 PRO A CA 1
ATOM 609 C C . PRO A 1 75 ? 6.455 -18.676 11.292 1.00 89.06 75 PRO A C 1
ATOM 611 O O . PRO A 1 75 ? 7.480 -18.597 11.962 1.00 89.06 75 PRO A O 1
ATOM 614 N N . TRP A 1 76 ? 6.013 -17.656 10.555 1.00 87.62 76 TRP A N 1
ATOM 615 C CA . TRP A 1 76 ? 6.685 -16.355 10.472 1.00 87.62 76 TRP A CA 1
ATOM 616 C C . TRP A 1 76 ? 5.969 -15.241 11.239 1.00 87.62 76 TRP A C 1
ATOM 618 O O . TRP A 1 76 ? 6.458 -14.120 11.244 1.00 87.62 76 TRP A O 1
ATOM 628 N N . ALA A 1 77 ? 4.876 -15.540 11.952 1.00 86.12 77 ALA A N 1
ATOM 629 C CA . ALA A 1 77 ? 4.101 -14.541 12.700 1.00 86.12 77 ALA A CA 1
ATOM 630 C C . ALA A 1 77 ? 4.917 -13.773 13.762 1.00 86.12 77 ALA A C 1
ATOM 632 O O . ALA A 1 77 ? 4.547 -12.681 14.173 1.00 86.12 77 ALA A O 1
ATOM 633 N N . HIS A 1 78 ? 6.041 -14.337 14.212 1.00 82.50 78 HIS A N 1
ATOM 634 C CA . HIS A 1 78 ? 6.942 -13.727 15.192 1.00 82.50 78 HIS A CA 1
ATOM 635 C C . HIS A 1 78 ? 8.141 -13.003 14.557 1.00 82.50 78 HIS A C 1
ATOM 637 O O . HIS A 1 78 ? 9.060 -12.616 15.276 1.00 82.50 78 HIS A O 1
ATOM 643 N N . ARG A 1 79 ? 8.198 -12.886 13.225 1.00 83.50 79 ARG A N 1
ATOM 644 C CA . ARG A 1 79 ? 9.301 -12.234 12.509 1.00 83.50 79 ARG A CA 1
ATOM 645 C C . ARG A 1 79 ? 8.916 -10.817 12.098 1.00 83.50 79 ARG A C 1
ATOM 647 O O . ARG A 1 79 ? 7.760 -10.536 11.805 1.00 83.50 79 ARG A O 1
ATOM 654 N N . SER A 1 80 ? 9.916 -9.947 12.052 1.00 82.00 80 SER A N 1
ATOM 655 C CA . SER A 1 80 ? 9.806 -8.574 11.567 1.00 82.00 80 SER A CA 1
ATOM 656 C C . SER A 1 80 ? 10.566 -8.500 10.261 1.00 82.00 80 SER A C 1
ATOM 658 O O . SER A 1 80 ? 11.662 -9.046 10.191 1.00 82.00 80 SER A O 1
ATOM 660 N N . GLU A 1 81 ? 9.976 -7.882 9.245 1.00 86.06 81 GLU A N 1
ATOM 661 C CA . GLU A 1 81 ? 10.605 -7.686 7.945 1.00 86.06 81 GLU A CA 1
ATOM 662 C C . GLU A 1 81 ? 9.985 -6.496 7.214 1.00 86.06 81 GLU A C 1
ATOM 664 O O . GLU A 1 81 ? 8.924 -5.997 7.584 1.00 86.06 81 GLU A O 1
ATOM 669 N N . TRP A 1 82 ? 10.644 -6.096 6.132 1.00 88.31 82 TRP A N 1
ATOM 670 C CA . TRP A 1 82 ? 10.227 -5.021 5.242 1.00 88.31 82 TRP A CA 1
ATOM 671 C C . TRP A 1 82 ? 9.362 -5.526 4.088 1.00 88.31 82 TRP A C 1
ATOM 673 O O . TRP A 1 82 ? 9.357 -6.722 3.769 1.00 88.31 82 TRP A O 1
ATOM 683 N N . GLN A 1 83 ? 8.701 -4.593 3.401 1.00 90.81 83 GLN A N 1
ATOM 684 C CA . GLN A 1 83 ? 7.882 -4.888 2.233 1.00 90.81 83 GLN A CA 1
ATOM 685 C C . GLN A 1 83 ? 8.588 -5.792 1.211 1.00 90.81 83 GLN A C 1
ATOM 687 O O . GLN A 1 83 ? 7.965 -6.732 0.732 1.00 90.81 83 GLN A O 1
ATOM 692 N N . GLN A 1 84 ? 9.861 -5.560 0.867 1.00 91.62 84 GLN A N 1
ATOM 693 C CA . GLN A 1 84 ? 10.509 -6.321 -0.214 1.00 91.62 84 GLN A CA 1
ATOM 694 C C . GLN A 1 84 ? 10.517 -7.832 0.061 1.00 91.62 84 GLN A C 1
ATOM 696 O O . GLN A 1 84 ? 10.453 -8.645 -0.861 1.00 91.62 84 GLN A O 1
ATOM 701 N N . ILE A 1 85 ? 10.581 -8.212 1.339 1.00 92.88 85 ILE A N 1
ATOM 702 C CA . ILE A 1 85 ? 10.551 -9.612 1.758 1.00 92.88 85 ILE A CA 1
ATOM 703 C C . ILE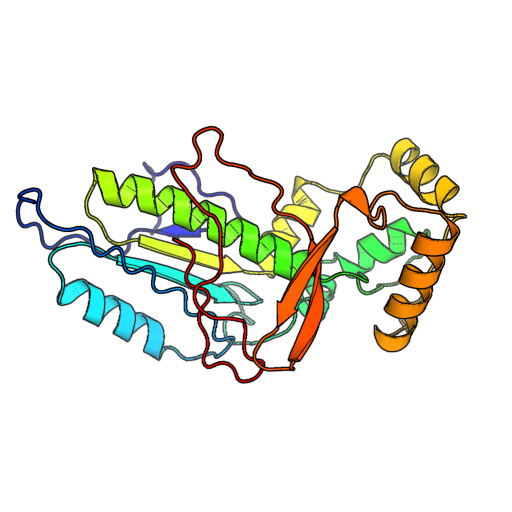 A 1 85 ? 9.124 -10.153 1.673 1.00 92.88 85 ILE A C 1
ATOM 705 O O . ILE A 1 85 ? 8.932 -11.262 1.177 1.00 92.88 85 ILE A O 1
ATOM 709 N N . SER A 1 86 ? 8.121 -9.361 2.065 1.00 94.06 86 SER A N 1
ATOM 710 C CA . SER A 1 86 ? 6.714 -9.703 1.828 1.00 94.06 86 SER A CA 1
ATOM 711 C C . SER A 1 86 ? 6.430 -9.909 0.338 1.00 94.06 86 SER A C 1
ATOM 713 O O . SER A 1 86 ? 5.838 -10.921 -0.040 1.00 94.06 86 SER A O 1
ATOM 715 N N . ASP A 1 87 ? 6.894 -9.001 -0.522 1.00 95.12 87 ASP A N 1
ATOM 716 C CA . ASP A 1 87 ? 6.675 -9.056 -1.968 1.00 95.12 87 ASP A CA 1
ATOM 717 C C . ASP A 1 87 ? 7.284 -10.332 -2.575 1.00 95.12 87 ASP A C 1
ATOM 719 O O . ASP A 1 87 ? 6.653 -11.003 -3.397 1.00 95.12 87 ASP A O 1
ATOM 723 N N . ALA A 1 88 ? 8.475 -10.727 -2.114 1.00 93.94 88 ALA A N 1
ATOM 724 C CA . ALA A 1 88 ? 9.117 -11.972 -2.526 1.00 93.94 88 ALA A CA 1
ATOM 725 C C . ALA A 1 88 ? 8.354 -13.215 -2.034 1.00 93.94 88 ALA A C 1
ATOM 727 O O . ALA A 1 88 ? 8.103 -14.136 -2.810 1.00 93.94 88 ALA A O 1
ATOM 728 N N . VAL A 1 89 ? 7.953 -13.240 -0.759 1.00 93.56 89 VAL A N 1
ATOM 729 C CA . VAL A 1 89 ? 7.257 -14.379 -0.130 1.00 93.56 89 VAL A CA 1
ATOM 730 C C . VAL A 1 89 ? 5.859 -14.598 -0.711 1.00 93.56 89 VAL A C 1
ATOM 732 O O . VAL A 1 89 ? 5.391 -15.733 -0.805 1.00 93.56 89 VAL A O 1
ATOM 735 N N . THR A 1 90 ? 5.175 -13.523 -1.093 1.00 93.88 90 THR A N 1
ATOM 736 C CA . THR A 1 90 ? 3.786 -13.568 -1.576 1.00 93.88 90 THR A CA 1
ATOM 737 C C . THR A 1 90 ? 3.665 -13.701 -3.093 1.00 93.88 90 THR A C 1
ATOM 739 O O . THR A 1 90 ? 2.561 -13.939 -3.588 1.00 93.88 90 THR A O 1
ATOM 742 N N . GLY A 1 91 ? 4.782 -13.605 -3.820 1.00 93.88 91 GLY A N 1
ATOM 743 C CA . GLY A 1 91 ? 4.842 -13.730 -5.276 1.00 93.88 91 GLY A CA 1
ATOM 744 C C . GLY A 1 91 ? 4.683 -12.413 -6.037 1.00 93.88 91 GLY A C 1
ATOM 745 O O . GLY A 1 91 ? 4.784 -12.426 -7.260 1.00 93.88 91 GLY A O 1
ATOM 746 N N . VAL A 1 92 ? 4.506 -11.278 -5.352 1.00 95.75 92 VAL A N 1
ATOM 747 C CA . VAL A 1 92 ? 4.429 -9.950 -5.988 1.00 95.75 92 VAL A CA 1
ATOM 748 C C . VAL A 1 92 ? 5.680 -9.670 -6.819 1.00 95.75 92 VAL A C 1
ATOM 750 O O . VAL A 1 92 ? 5.554 -9.234 -7.958 1.00 95.75 92 VAL A O 1
ATOM 753 N N . SER A 1 93 ? 6.877 -9.975 -6.306 1.00 95.50 93 SER A N 1
ATOM 754 C CA . SER A 1 93 ? 8.120 -9.741 -7.056 1.00 95.50 93 SER A CA 1
ATOM 755 C C . SER A 1 93 ? 8.209 -10.585 -8.331 1.00 95.50 93 SER A C 1
ATOM 757 O O . SER A 1 93 ? 8.738 -10.133 -9.344 1.00 95.50 93 SER A O 1
ATOM 759 N N . LEU A 1 94 ? 7.688 -11.816 -8.304 1.00 95.44 94 LEU A N 1
ATOM 760 C CA . LEU A 1 94 ? 7.666 -12.686 -9.481 1.00 95.44 94 LEU A CA 1
ATOM 761 C C . LEU A 1 94 ? 6.677 -12.171 -10.529 1.00 95.44 94 LEU A C 1
ATOM 763 O O . LEU A 1 94 ? 7.024 -12.073 -11.702 1.00 95.44 94 LEU A O 1
ATOM 767 N N . GLU A 1 95 ? 5.473 -11.791 -10.107 1.00 94.38 95 GLU A N 1
ATOM 768 C CA . GLU A 1 95 ? 4.472 -11.220 -11.012 1.00 94.38 95 GLU A CA 1
ATOM 769 C C . GLU A 1 95 ? 4.913 -9.859 -11.571 1.00 94.38 95 GLU A C 1
ATOM 771 O O . GLU A 1 95 ? 4.673 -9.566 -12.740 1.00 94.38 95 GLU A O 1
ATOM 776 N N . PHE A 1 96 ? 5.646 -9.058 -10.792 1.00 94.12 96 PHE A N 1
ATOM 777 C CA . PHE A 1 96 ? 6.242 -7.813 -11.277 1.00 94.12 96 PHE A CA 1
ATOM 778 C C . PHE A 1 96 ? 7.293 -8.064 -12.366 1.00 94.12 96 PHE A C 1
ATOM 780 O O . PHE A 1 96 ? 7.323 -7.349 -13.368 1.00 94.12 96 PHE A O 1
ATOM 787 N N . GLY A 1 97 ? 8.120 -9.104 -12.221 1.00 95.12 97 GLY A N 1
ATOM 788 C CA . GLY A 1 97 ? 9.059 -9.499 -13.269 1.00 95.12 97 GLY A CA 1
ATOM 789 C C . GLY A 1 97 ? 8.369 -10.017 -14.530 1.00 95.12 97 GLY A C 1
ATOM 790 O O . GLY A 1 97 ? 8.709 -9.592 -15.637 1.00 95.12 97 GLY A O 1
ATOM 791 N N . ARG A 1 98 ? 7.328 -10.839 -14.365 1.00 94.81 98 ARG A N 1
ATOM 792 C CA . ARG A 1 98 ? 6.515 -11.362 -15.475 1.00 94.81 98 ARG A CA 1
ATOM 793 C C . ARG A 1 98 ? 5.798 -10.267 -16.246 1.00 94.81 98 ARG A C 1
ATOM 795 O O . ARG A 1 98 ? 5.745 -10.339 -17.471 1.00 94.81 98 ARG A O 1
ATOM 802 N N . ALA A 1 99 ? 5.324 -9.230 -15.558 1.00 92.75 99 ALA A N 1
ATOM 803 C CA . ALA A 1 99 ? 4.765 -8.046 -16.202 1.00 92.75 99 ALA A CA 1
ATOM 804 C C . ALA A 1 99 ? 5.790 -7.363 -17.131 1.00 92.75 99 ALA A C 1
ATOM 806 O O . ALA A 1 99 ? 5.429 -6.841 -18.174 1.00 92.75 99 ALA A O 1
ATOM 807 N N . MET A 1 100 ? 7.087 -7.428 -16.827 1.00 93.44 100 MET A N 1
ATOM 808 C CA . MET A 1 100 ? 8.154 -6.924 -17.704 1.00 93.44 100 MET A CA 1
ATOM 809 C C . MET A 1 100 ? 8.670 -7.967 -18.714 1.00 93.44 100 MET A C 1
ATOM 811 O O . MET A 1 100 ? 9.745 -7.794 -19.290 1.00 93.44 100 MET A O 1
ATOM 815 N N . GLY A 1 101 ? 7.937 -9.063 -18.931 1.00 93.56 101 GLY A N 1
ATOM 816 C CA . GLY A 1 101 ? 8.316 -10.126 -19.864 1.00 93.56 101 GLY A CA 1
ATOM 817 C C . GLY A 1 101 ? 9.485 -10.995 -19.389 1.00 93.56 101 GLY A C 1
ATOM 818 O O . GLY A 1 101 ? 10.138 -11.641 -20.209 1.00 93.56 101 GLY A O 1
ATOM 819 N N . LEU A 1 102 ? 9.775 -11.008 -18.085 1.00 95.94 102 LEU A N 1
ATOM 820 C CA . LEU A 1 102 ? 10.871 -11.773 -17.493 1.00 95.94 102 LEU A CA 1
ATOM 821 C C . LEU A 1 102 ? 10.357 -12.865 -16.549 1.00 95.94 102 LEU A C 1
ATOM 823 O O . LEU A 1 102 ? 9.452 -12.639 -15.755 1.00 95.94 102 LEU A O 1
ATOM 827 N N . ASP A 1 103 ? 10.986 -14.040 -16.573 1.00 95.94 103 ASP A N 1
ATOM 828 C CA . ASP A 1 103 ? 10.728 -15.115 -15.601 1.00 95.94 103 ASP A CA 1
ATOM 829 C C . ASP A 1 103 ? 11.758 -15.071 -14.459 1.00 95.94 103 ASP A C 1
ATOM 831 O O . ASP A 1 103 ? 12.499 -16.018 -14.203 1.00 95.94 103 ASP A O 1
ATOM 835 N N . GLU A 1 104 ? 11.862 -13.911 -13.806 1.00 96.56 104 GLU A N 1
ATOM 836 C CA . GLU A 1 104 ? 12.701 -13.699 -12.622 1.00 96.56 104 GLU A CA 1
ATOM 837 C C . GLU A 1 104 ? 12.002 -12.766 -11.619 1.00 96.56 104 GLU A C 1
ATOM 839 O O . GLU A 1 104 ? 11.247 -11.885 -12.034 1.00 96.56 104 GLU A O 1
ATOM 844 N N . PRO A 1 105 ? 12.224 -12.920 -10.299 1.00 95.56 105 PRO A N 1
ATOM 845 C CA . PRO A 1 105 ? 11.631 -12.027 -9.315 1.00 95.56 105 PRO A CA 1
ATOM 846 C C . PRO A 1 105 ? 12.326 -10.664 -9.327 1.00 95.56 105 PRO A C 1
ATOM 848 O O . PRO A 1 105 ? 13.538 -10.570 -9.137 1.00 95.56 105 PRO A O 1
ATOM 851 N N . ILE A 1 106 ? 11.546 -9.598 -9.487 1.00 95.38 106 ILE A N 1
ATOM 852 C CA . ILE A 1 106 ? 12.033 -8.220 -9.459 1.00 95.38 106 ILE A CA 1
ATOM 853 C C . ILE A 1 106 ? 11.294 -7.465 -8.367 1.00 95.38 106 ILE A C 1
ATOM 855 O O . ILE A 1 106 ? 10.069 -7.479 -8.299 1.00 95.38 106 ILE A O 1
ATOM 859 N N . THR A 1 107 ? 12.047 -6.796 -7.501 1.00 92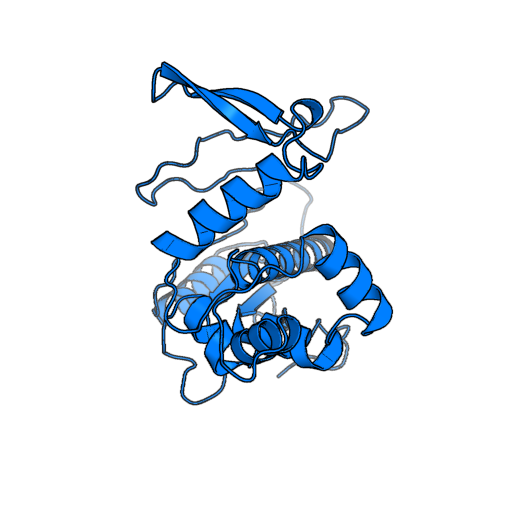.06 107 THR A N 1
ATOM 860 C CA . THR A 1 107 ? 11.478 -6.000 -6.415 1.00 92.06 107 THR A CA 1
ATOM 861 C C . THR A 1 107 ? 10.716 -4.797 -6.985 1.00 92.06 107 THR A C 1
ATOM 863 O O . THR A 1 107 ? 11.313 -4.016 -7.737 1.00 92.06 107 THR A O 1
ATOM 866 N N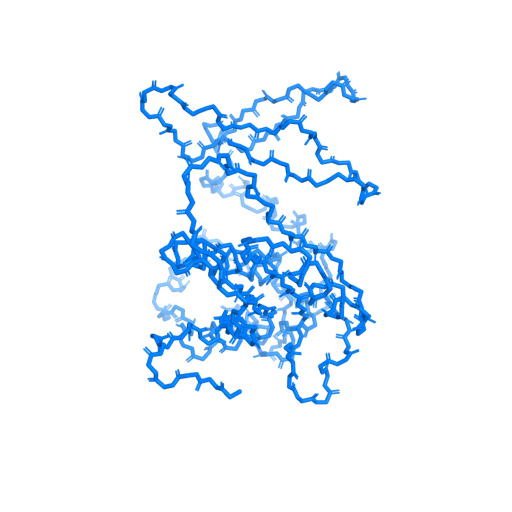 . PRO A 1 108 ? 9.436 -4.598 -6.619 1.00 91.81 108 PRO A N 1
ATOM 867 C CA . PRO A 1 108 ? 8.705 -3.385 -6.962 1.00 91.81 108 PRO A CA 1
ATOM 868 C C . PRO A 1 108 ? 9.461 -2.122 -6.531 1.00 91.81 108 PRO A C 1
ATOM 870 O O . PRO A 1 108 ? 10.058 -2.051 -5.459 1.00 91.81 108 PRO A O 1
ATOM 873 N N . ILE A 1 109 ? 9.455 -1.108 -7.394 1.00 90.56 109 ILE A N 1
ATOM 874 C CA . ILE A 1 109 ? 10.283 0.098 -7.216 1.00 90.56 109 ILE A CA 1
ATOM 875 C C . ILE A 1 109 ? 9.745 0.978 -6.086 1.00 90.56 109 ILE A C 1
ATOM 877 O O . ILE A 1 109 ? 10.508 1.593 -5.341 1.00 90.56 109 ILE A O 1
ATOM 881 N N . PHE A 1 110 ? 8.419 1.073 -5.994 1.00 87.75 110 PHE A N 1
ATOM 882 C CA . PHE A 1 110 ? 7.734 1.864 -4.983 1.00 87.75 110 PHE A CA 1
ATOM 883 C C . PHE A 1 110 ? 7.244 0.963 -3.857 1.00 87.75 110 PHE A C 1
ATOM 885 O O . PHE A 1 110 ? 6.841 -0.166 -4.137 1.00 87.75 110 PHE A O 1
ATOM 892 N N . PRO A 1 111 ? 7.196 1.471 -2.614 1.00 88.12 111 PRO A N 1
ATOM 893 C CA . PRO A 1 111 ? 6.707 0.711 -1.474 1.00 88.12 111 PRO A CA 1
ATOM 894 C C . PRO A 1 111 ? 5.165 0.638 -1.485 1.00 88.12 111 PRO A C 1
ATOM 896 O O . PRO A 1 111 ? 4.473 1.185 -0.628 1.00 88.12 111 PRO A O 1
ATOM 899 N N . ASN A 1 112 ? 4.605 0.030 -2.534 1.00 90.06 112 ASN A N 1
ATOM 900 C CA . 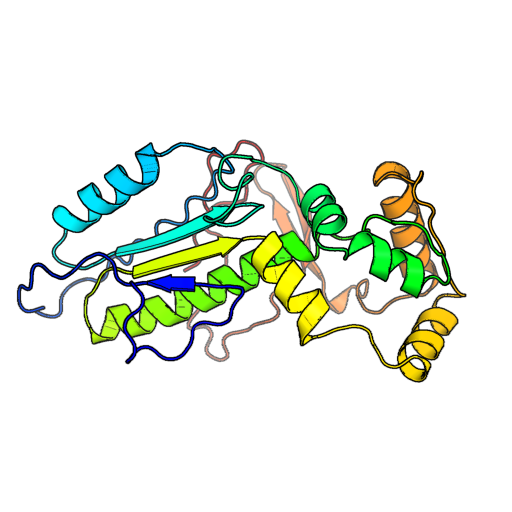ASN A 1 112 ? 3.167 -0.107 -2.755 1.00 90.06 112 ASN A CA 1
ATOM 901 C C . ASN A 1 112 ? 2.483 -0.854 -1.606 1.00 90.06 112 ASN A C 1
ATOM 903 O O . ASN A 1 112 ? 1.432 -0.413 -1.148 1.00 90.06 112 ASN A O 1
ATOM 907 N N . SER A 1 113 ? 3.069 -1.956 -1.148 1.00 92.62 113 SER A N 1
ATOM 908 C CA . SER A 1 113 ? 2.502 -2.841 -0.136 1.00 92.62 113 SER A CA 1
ATOM 909 C C . SER A 1 113 ? 2.470 -2.159 1.233 1.00 92.62 113 SER A C 1
ATOM 911 O O . SER A 1 113 ? 1.439 -2.220 1.899 1.00 92.62 113 SER A O 1
ATOM 913 N N . ASP A 1 114 ? 3.515 -1.416 1.611 1.00 91.25 114 ASP A N 1
ATOM 914 C CA . ASP A 1 114 ? 3.552 -0.595 2.829 1.00 91.25 114 ASP A CA 1
ATOM 915 C C . ASP A 1 114 ? 2.442 0.464 2.801 1.00 91.25 114 ASP A C 1
ATOM 917 O O . ASP A 1 114 ? 1.604 0.540 3.705 1.00 91.25 114 ASP A O 1
ATOM 921 N N . PHE A 1 115 ? 2.379 1.259 1.723 1.00 91.00 115 PHE A N 1
ATOM 922 C CA . PHE A 1 115 ? 1.369 2.310 1.594 1.00 91.00 115 PHE A CA 1
ATOM 923 C C . PHE A 1 115 ? -0.050 1.742 1.601 1.00 91.00 115 PHE A C 1
ATOM 925 O O . PHE A 1 115 ? -0.925 2.269 2.287 1.00 91.00 115 PHE A O 1
ATOM 932 N N . CYS A 1 116 ? -0.297 0.664 0.860 1.00 93.44 116 CYS A N 1
ATOM 933 C CA . CYS A 1 116 ? -1.636 0.099 0.752 1.00 93.44 116 CYS A CA 1
ATOM 934 C C . CYS A 1 116 ? -2.067 -0.652 2.016 1.00 93.44 116 CYS A C 1
ATOM 936 O O . CYS A 1 116 ? -3.254 -0.635 2.348 1.00 93.44 116 CYS A O 1
ATOM 938 N N . THR A 1 117 ? -1.133 -1.247 2.762 1.00 93.06 117 THR A N 1
ATOM 939 C CA . THR A 1 117 ? -1.410 -1.811 4.094 1.00 93.06 117 THR A CA 1
ATOM 940 C C . THR A 1 117 ? -1.788 -0.699 5.069 1.00 93.06 117 THR A C 1
ATOM 942 O O . THR A 1 117 ? -2.797 -0.812 5.765 1.00 93.06 117 THR A O 1
ATOM 945 N N . GLY A 1 118 ? -1.074 0.432 5.041 1.00 89.94 118 GLY A N 1
ATOM 946 C CA . GLY A 1 118 ? -1.426 1.619 5.822 1.00 89.94 118 GLY A CA 1
ATOM 947 C C . GLY A 1 118 ? -2.809 2.183 5.473 1.00 89.94 118 GLY A C 1
ATOM 948 O O . GLY A 1 118 ? -3.608 2.456 6.368 1.00 89.94 118 GLY A O 1
ATOM 949 N N . VAL A 1 119 ? -3.135 2.298 4.179 1.00 90.94 119 VAL A N 1
ATOM 950 C CA . VAL A 1 119 ? -4.475 2.718 3.720 1.00 90.94 119 VAL A CA 1
ATOM 951 C C . VAL A 1 119 ? -5.547 1.737 4.189 1.00 90.94 119 VAL A C 1
ATOM 953 O O . VAL A 1 119 ? -6.595 2.160 4.673 1.00 90.94 119 VAL A O 1
ATOM 956 N N . SER A 1 120 ? -5.275 0.436 4.105 1.00 91.25 120 SER A N 1
ATOM 957 C CA . SER A 1 120 ? -6.185 -0.602 4.589 1.00 91.25 120 SER A CA 1
ATOM 958 C C . SER A 1 120 ? -6.450 -0.472 6.090 1.00 91.25 120 SER A C 1
ATOM 960 O O . SER A 1 120 ? -7.601 -0.531 6.516 1.00 91.25 120 SER A O 1
ATOM 962 N N . GLY A 1 121 ? -5.404 -0.219 6.882 1.00 89.88 121 GLY A N 1
ATOM 963 C CA . GLY A 1 121 ? -5.524 0.011 8.321 1.00 89.88 121 GLY A CA 1
ATOM 964 C C . GLY A 1 121 ? -6.301 1.282 8.640 1.00 89.88 121 GLY A C 1
ATOM 965 O O . GLY A 1 121 ? -7.173 1.263 9.503 1.00 89.88 121 GLY A O 1
ATOM 966 N N . ALA A 1 122 ? -6.062 2.367 7.901 1.00 89.44 122 ALA A N 1
ATOM 967 C CA . ALA A 1 122 ? -6.821 3.606 8.049 1.00 89.44 122 ALA A CA 1
ATOM 968 C C . ALA A 1 122 ? -8.316 3.402 7.756 1.00 89.44 122 ALA A C 1
ATOM 970 O O . ALA A 1 122 ? -9.156 3.882 8.515 1.00 89.44 122 ALA A O 1
ATOM 971 N N . MET A 1 123 ? -8.657 2.650 6.704 1.00 90.56 123 MET A N 1
ATOM 972 C CA . MET A 1 123 ? -10.045 2.285 6.407 1.00 90.56 123 MET A CA 1
ATOM 973 C C . MET A 1 123 ? -10.669 1.461 7.539 1.00 90.56 123 MET A C 1
ATOM 975 O O . MET A 1 123 ? -11.777 1.774 7.969 1.00 90.56 123 MET A O 1
ATOM 979 N N . GLY A 1 124 ? -9.948 0.462 8.060 1.00 90.00 124 GLY A N 1
ATOM 980 C CA . GLY A 1 124 ? -10.404 -0.338 9.198 1.00 90.00 124 GLY A CA 1
ATOM 981 C C . GLY A 1 124 ? -10.625 0.496 10.459 1.00 90.00 124 GLY A C 1
ATOM 982 O O . GLY A 1 124 ? -11.640 0.344 11.128 1.00 90.00 124 GLY A O 1
ATOM 983 N N . ILE A 1 125 ? -9.720 1.437 10.749 1.00 89.06 125 ILE A N 1
ATOM 984 C CA . ILE A 1 125 ? -9.846 2.377 11.870 1.00 89.06 125 ILE A CA 1
ATOM 985 C C . ILE A 1 125 ? -11.098 3.247 11.720 1.00 89.06 125 ILE A C 1
ATOM 987 O O . ILE A 1 125 ? -11.832 3.423 12.690 1.00 89.06 125 ILE A O 1
ATOM 991 N N . LEU A 1 126 ? -11.349 3.802 10.531 1.00 89.31 126 LEU A N 1
ATOM 992 C CA . LEU A 1 126 ? -12.539 4.621 10.288 1.00 89.31 126 LEU A CA 1
ATOM 993 C C . LEU A 1 126 ? -13.826 3.820 10.513 1.00 89.31 126 LEU A C 1
ATOM 995 O O . LEU A 1 126 ? -14.739 4.326 11.164 1.00 89.31 126 LEU A O 1
ATOM 999 N N . ASP A 1 127 ? -13.869 2.573 10.042 1.00 90.19 127 ASP A N 1
ATOM 1000 C CA . ASP A 1 127 ? -15.007 1.678 10.253 1.00 90.19 127 ASP A CA 1
ATOM 1001 C C . ASP A 1 127 ? -15.263 1.429 11.749 1.00 90.19 127 ASP A C 1
ATOM 1003 O O . ASP A 1 127 ? -16.348 1.711 12.262 1.00 90.19 127 ASP A O 1
ATOM 1007 N N . VAL A 1 128 ? -14.239 1.019 12.505 1.00 88.44 128 VAL A N 1
ATOM 1008 C CA . VAL A 1 128 ? -14.408 0.752 13.944 1.00 88.44 128 VAL A CA 1
ATOM 1009 C C . VAL A 1 128 ? -14.651 2.010 14.769 1.00 88.44 128 VAL A C 1
ATOM 1011 O O . VAL A 1 128 ? -15.250 1.928 15.838 1.00 88.44 128 VAL A O 1
ATOM 1014 N N . LEU A 1 129 ? -14.227 3.190 14.308 1.00 86.56 129 LEU A N 1
ATOM 1015 C CA . LEU A 1 129 ? -14.564 4.454 14.964 1.00 86.56 129 LEU A CA 1
ATOM 1016 C C . LEU A 1 129 ? -16.063 4.751 14.871 1.00 86.56 129 LEU A C 1
ATOM 1018 O O . LEU A 1 129 ? -16.635 5.217 15.860 1.00 86.56 129 LEU A O 1
ATOM 1022 N N . ILE A 1 130 ? -16.699 4.445 13.735 1.00 87.38 130 ILE A N 1
ATOM 1023 C CA . ILE A 1 130 ? -18.157 4.541 13.575 1.00 87.38 130 ILE A CA 1
ATOM 1024 C C . ILE A 1 130 ? -18.831 3.547 14.525 1.00 87.38 130 ILE A C 1
ATOM 1026 O O . ILE A 1 130 ? -19.627 3.951 15.375 1.00 87.38 130 ILE A O 1
ATOM 1030 N N . GLN A 1 131 ? -18.427 2.274 14.481 1.00 85.62 131 GLN A N 1
ATOM 1031 C CA . GLN A 1 131 ? -19.004 1.236 15.341 1.00 85.62 131 GLN A CA 1
ATOM 1032 C C . GLN A 1 131 ? -18.808 1.525 16.838 1.00 85.62 131 GLN A C 1
ATOM 1034 O O . GLN A 1 131 ? -19.684 1.266 17.664 1.00 85.62 131 GLN A O 1
ATOM 1039 N N . ARG A 1 132 ? -17.663 2.095 17.222 1.00 85.19 132 ARG A N 1
ATOM 1040 C CA . ARG A 1 132 ? -17.394 2.561 18.586 1.00 85.19 132 ARG A CA 1
ATOM 1041 C C . ARG A 1 132 ? -18.270 3.744 18.971 1.00 85.19 132 ARG A C 1
ATOM 1043 O O . ARG A 1 132 ? -18.694 3.801 20.121 1.00 85.19 132 ARG A O 1
ATOM 1050 N N . GLY A 1 133 ? -18.538 4.672 18.056 1.00 84.31 133 GLY A N 1
ATOM 1051 C CA . GLY A 1 133 ? -19.461 5.783 18.292 1.00 84.31 133 GLY A CA 1
ATOM 1052 C C . GLY A 1 133 ? -20.886 5.310 18.590 1.00 84.31 133 GLY A C 1
ATOM 1053 O O . GLY A 1 133 ? -21.559 5.891 19.435 1.00 84.31 133 GLY A O 1
ATOM 1054 N N . GLU A 1 134 ? -21.314 4.222 17.951 1.00 85.62 134 GLU A N 1
ATOM 1055 C CA . GLU A 1 134 ? -22.655 3.651 18.116 1.00 85.62 134 GLU A CA 1
ATOM 1056 C C . GLU A 1 134 ? -22.761 2.709 19.321 1.00 85.62 134 GLU A C 1
ATOM 1058 O O . GLU A 1 134 ? -23.717 2.774 20.095 1.00 85.62 134 GLU A O 1
ATOM 1063 N N . LYS A 1 135 ? -21.778 1.816 19.487 1.00 84.38 135 LYS A N 1
ATOM 1064 C CA . LYS A 1 135 ? -21.827 0.729 20.473 1.00 84.38 135 LYS A CA 1
ATOM 1065 C C . LYS A 1 135 ? -21.022 1.033 21.736 1.00 84.38 135 LYS A C 1
ATOM 1067 O O . LYS A 1 135 ? -21.311 0.438 22.768 1.00 84.38 135 LYS A O 1
ATOM 1072 N N . GLY A 1 136 ? -20.028 1.919 21.705 1.00 81.00 136 GLY A N 1
ATOM 1073 C CA . GLY A 1 136 ? -19.152 2.221 22.850 1.00 81.00 136 GLY A CA 1
ATOM 1074 C C . GLY A 1 136 ? -18.131 1.126 23.193 1.00 81.00 136 GLY A C 1
ATOM 1075 O O . GLY A 1 136 ? -17.607 1.107 24.305 1.00 81.00 136 GLY A O 1
ATOM 1076 N N . GLU A 1 137 ? -17.877 0.196 22.273 1.00 83.25 137 GLU A N 1
ATOM 1077 C CA . GLU A 1 137 ? -17.022 -0.986 22.476 1.00 83.25 137 GLU A CA 1
ATOM 1078 C C . GLU A 1 137 ? -15.556 -0.718 22.129 1.00 83.25 137 GLU A C 1
ATOM 1080 O O . GLU A 1 137 ? -15.213 0.328 21.567 1.00 83.25 137 GLU A O 1
ATOM 1085 N N . SER A 1 138 ? -14.689 -1.657 22.507 1.00 83.19 138 SER A N 1
ATOM 1086 C CA . SER A 1 138 ? -13.282 -1.640 22.121 1.00 83.19 138 SER A CA 1
ATOM 1087 C C . SER A 1 138 ? -13.061 -2.526 20.902 1.00 83.19 138 SER A C 1
ATOM 1089 O O . SER A 1 138 ? -13.624 -3.611 20.810 1.00 83.19 138 SER A O 1
ATOM 1091 N N . TYR A 1 139 ? -12.207 -2.077 19.992 1.00 84.94 139 TYR A N 1
ATOM 1092 C CA . TYR A 1 139 ? -11.927 -2.771 18.743 1.00 84.94 139 TYR A CA 1
ATOM 1093 C C . TYR A 1 139 ? -10.435 -2.891 18.512 1.00 84.94 139 TYR A C 1
ATOM 1095 O O . TYR A 1 139 ? -9.651 -2.008 18.879 1.00 84.94 139 TYR A O 1
ATOM 1103 N N . VAL A 1 140 ? -10.077 -3.977 17.844 1.00 86.25 140 VAL A N 1
ATOM 1104 C CA . VAL A 1 140 ? -8.735 -4.243 17.357 1.00 86.25 140 VAL A CA 1
ATOM 1105 C C . VAL A 1 140 ? -8.769 -4.255 15.835 1.00 86.25 140 VAL A C 1
ATOM 1107 O O . VAL A 1 140 ? -9.663 -4.863 15.245 1.00 86.25 140 VAL A O 1
ATOM 1110 N N . VAL A 1 141 ? -7.808 -3.572 15.216 1.00 89.00 141 VAL A N 1
ATOM 1111 C CA . VAL A 1 141 ? -7.596 -3.554 13.767 1.00 89.00 141 VAL A CA 1
ATOM 1112 C C . VAL A 1 141 ? -6.238 -4.174 13.462 1.00 89.00 141 VAL A C 1
ATOM 1114 O O . VAL A 1 141 ? -5.195 -3.577 13.735 1.00 89.00 141 VAL A O 1
ATOM 1117 N N . ASP A 1 142 ? -6.277 -5.362 12.874 1.00 89.12 142 ASP A N 1
ATOM 1118 C CA . ASP A 1 142 ? -5.125 -6.164 12.483 1.00 89.12 142 ASP A CA 1
ATOM 1119 C C . ASP A 1 142 ? -4.884 -5.985 10.981 1.00 89.12 142 ASP A C 1
ATOM 1121 O O . ASP A 1 142 ? -5.691 -6.421 10.151 1.00 89.12 142 ASP A O 1
ATOM 1125 N N . VAL A 1 143 ? -3.759 -5.379 10.611 1.00 91.50 143 VAL A N 1
ATOM 1126 C CA . VAL A 1 143 ? -3.316 -5.303 9.212 1.00 91.50 143 VAL A CA 1
ATOM 1127 C C . VAL A 1 143 ? -1.937 -5.908 9.028 1.00 91.50 143 VAL A C 1
ATOM 1129 O O . VAL A 1 143 ? -1.062 -5.751 9.869 1.00 91.50 143 VAL A O 1
ATOM 1132 N N . ALA A 1 144 ? -1.728 -6.604 7.916 1.00 92.31 144 ALA A N 1
ATOM 1133 C CA . ALA A 1 144 ? -0.408 -7.123 7.605 1.00 92.31 144 ALA A CA 1
ATOM 1134 C C . ALA A 1 144 ? -0.065 -6.999 6.130 1.00 92.31 144 ALA A C 1
ATOM 1136 O O . ALA A 1 144 ? -0.930 -7.214 5.274 1.00 92.31 144 ALA A O 1
ATOM 1137 N N . ILE A 1 145 ? 1.210 -6.732 5.840 1.00 94.19 145 ILE A N 1
ATOM 1138 C CA . ILE A 1 145 ? 1.700 -6.576 4.462 1.00 94.19 145 ILE A CA 1
ATOM 1139 C C . ILE A 1 145 ? 1.392 -7.836 3.648 1.00 94.19 145 ILE A C 1
ATOM 1141 O O . ILE A 1 145 ? 0.833 -7.759 2.554 1.00 94.19 145 ILE A O 1
ATOM 1145 N N . ASN A 1 146 ? 1.633 -9.019 4.218 1.00 94.56 146 ASN A N 1
ATOM 1146 C CA . ASN A 1 146 ? 1.297 -10.289 3.581 1.00 94.56 146 ASN A CA 1
ATOM 1147 C C . ASN A 1 146 ? -0.199 -10.465 3.334 1.00 94.56 146 ASN A C 1
ATOM 1149 O O . ASN A 1 146 ? -0.572 -11.076 2.333 1.00 94.56 146 ASN A O 1
ATOM 1153 N N . TYR A 1 147 ? -1.058 -9.975 4.228 1.00 93.88 147 TYR A N 1
ATOM 1154 C CA . TYR A 1 147 ? -2.500 -10.093 4.032 1.00 93.88 147 TYR A CA 1
ATOM 1155 C C . TYR A 1 147 ? -2.946 -9.225 2.854 1.00 93.88 147 TYR A C 1
ATOM 1157 O O . TYR A 1 147 ? -3.662 -9.712 1.975 1.00 93.88 147 TYR A O 1
ATOM 1165 N N . TYR A 1 148 ? -2.452 -7.983 2.783 1.00 94.75 148 TYR A N 1
ATOM 1166 C CA . TYR A 1 148 ? -2.670 -7.108 1.634 1.00 94.75 148 TYR A CA 1
ATOM 1167 C C . TYR A 1 148 ? -2.139 -7.735 0.342 1.00 94.75 148 TYR A C 1
ATOM 1169 O O . TYR A 1 148 ? -2.893 -7.893 -0.617 1.00 94.75 148 TYR A O 1
ATOM 1177 N N . ASN A 1 149 ? -0.878 -8.162 0.324 1.00 95.06 149 ASN A N 1
ATOM 1178 C CA . ASN A 1 149 ? -0.242 -8.721 -0.864 1.00 95.06 149 ASN A CA 1
ATOM 1179 C C . ASN A 1 149 ? -0.931 -9.995 -1.349 1.00 95.06 149 ASN A C 1
ATOM 1181 O O . ASN A 1 149 ? -1.172 -10.164 -2.545 1.00 95.06 149 ASN A O 1
ATOM 1185 N N . ARG A 1 150 ? -1.310 -10.892 -0.434 1.00 93.31 150 ARG A N 1
ATOM 1186 C CA . ARG A 1 150 ? -2.002 -12.127 -0.804 1.00 93.31 150 ARG A CA 1
ATOM 1187 C C . ARG A 1 150 ? -3.383 -11.840 -1.382 1.00 93.31 150 ARG A C 1
ATOM 1189 O O . ARG A 1 150 ? -3.779 -12.489 -2.349 1.00 93.31 150 ARG A O 1
ATOM 1196 N N . TRP A 1 151 ? -4.102 -10.869 -0.821 1.00 93.56 151 TRP A N 1
ATOM 1197 C CA . TRP A 1 151 ? -5.352 -10.397 -1.405 1.00 93.56 151 TRP A CA 1
ATOM 1198 C C . TRP A 1 151 ? -5.128 -9.770 -2.784 1.00 93.56 151 TRP A C 1
ATOM 1200 O O . TRP A 1 151 ? -5.852 -10.111 -3.718 1.00 93.56 151 TRP A O 1
ATOM 1210 N N . PHE A 1 152 ? -4.122 -8.909 -2.922 1.00 92.50 152 PHE A N 1
ATOM 1211 C CA . PHE A 1 152 ? -3.792 -8.215 -4.162 1.00 92.50 152 PHE A CA 1
ATOM 1212 C C . PHE A 1 152 ? -3.496 -9.211 -5.289 1.00 92.50 152 PHE A C 1
ATOM 1214 O O . PHE A 1 152 ? -4.193 -9.215 -6.303 1.00 92.50 152 PHE A O 1
ATOM 1221 N N . VAL A 1 153 ? -2.562 -10.137 -5.067 1.00 91.38 153 VAL A N 1
ATOM 1222 C CA . VAL A 1 153 ? -2.173 -11.148 -6.061 1.00 91.38 153 VAL A CA 1
ATOM 1223 C C . VAL A 1 153 ? -3.339 -12.074 -6.412 1.00 91.38 153 VAL A C 1
ATOM 1225 O O . VAL A 1 153 ? -3.617 -12.284 -7.587 1.00 91.38 153 VAL A O 1
ATOM 1228 N N . ASN A 1 154 ? -4.058 -12.610 -5.420 1.00 90.19 154 ASN A N 1
ATOM 1229 C CA . ASN A 1 154 ? -5.081 -13.626 -5.695 1.00 90.19 154 ASN A CA 1
ATOM 1230 C C . ASN A 1 154 ? -6.422 -13.054 -6.169 1.00 90.19 154 ASN A C 1
ATOM 1232 O O . ASN A 1 154 ? -7.168 -13.753 -6.847 1.00 90.19 154 ASN A O 1
ATOM 1236 N N . SER A 1 155 ? -6.775 -11.840 -5.737 1.00 90.94 155 SER A N 1
ATOM 1237 C CA . SER A 1 155 ? -8.130 -11.291 -5.915 1.00 90.94 155 SER A CA 1
ATOM 1238 C C . SER A 1 155 ? -8.180 -10.148 -6.920 1.00 90.94 155 SER A C 1
ATOM 1240 O O . SER A 1 155 ? -9.228 -9.925 -7.520 1.00 90.94 155 SER A O 1
ATOM 1242 N N . ARG A 1 156 ? -7.087 -9.387 -7.078 1.00 91.12 156 ARG A N 1
ATOM 1243 C CA . ARG A 1 156 ? -6.992 -8.320 -8.088 1.00 91.12 156 ARG A CA 1
ATOM 1244 C C . ARG A 1 156 ? -6.262 -8.795 -9.335 1.00 91.12 156 ARG A C 1
ATOM 1246 O O . ARG A 1 156 ? -6.726 -8.493 -10.427 1.00 91.12 156 ARG A O 1
ATOM 1253 N N . GLY A 1 157 ? -5.197 -9.576 -9.163 1.00 87.94 157 GLY A N 1
ATOM 1254 C CA . GLY A 1 157 ? -4.424 -10.123 -10.274 1.00 87.94 157 GLY A CA 1
ATOM 1255 C C . GLY A 1 157 ? -3.740 -9.038 -11.107 1.00 87.94 157 GLY A C 1
ATOM 1256 O O . GLY A 1 157 ? -3.486 -7.929 -10.632 1.00 87.94 157 GLY A O 1
ATOM 1257 N N . THR A 1 158 ? -3.422 -9.376 -12.353 1.00 90.94 158 THR A N 1
ATOM 1258 C CA . THR A 1 158 ? -2.751 -8.485 -13.302 1.00 90.94 158 THR A CA 1
ATOM 1259 C C . THR A 1 158 ? -3.754 -7.748 -14.186 1.00 90.94 158 THR A C 1
ATOM 1261 O O . THR A 1 158 ? -4.902 -8.165 -14.350 1.00 90.94 158 THR A O 1
ATOM 1264 N N . TYR A 1 159 ? -3.312 -6.645 -14.791 1.00 92.25 159 TYR A N 1
ATOM 1265 C CA . TYR A 1 159 ? -4.076 -6.021 -15.868 1.00 92.25 159 TYR A CA 1
ATOM 1266 C C . TYR A 1 159 ? -4.236 -6.993 -17.051 1.00 92.25 159 TYR A C 1
ATOM 1268 O O . TYR A 1 159 ? -3.350 -7.825 -17.275 1.00 92.25 159 TYR A O 1
ATOM 1276 N N . PRO A 1 160 ? -5.332 -6.881 -17.828 1.00 95.06 160 PRO A N 1
ATOM 1277 C CA . PRO A 1 160 ? -5.444 -7.557 -19.115 1.00 95.06 160 PRO A CA 1
ATOM 1278 C C . PRO A 1 160 ? -4.219 -7.264 -19.998 1.00 95.06 160 PRO A C 1
ATOM 1280 O O . PRO A 1 160 ? -3.755 -6.116 -19.987 1.00 95.06 160 PRO A O 1
ATOM 1283 N N . PRO A 1 161 ? -3.696 -8.254 -20.750 1.00 93.94 161 PRO A N 1
ATOM 1284 C CA . PRO A 1 161 ? -2.478 -8.088 -21.543 1.00 93.94 161 PRO A CA 1
ATOM 1285 C C . PRO A 1 161 ? -2.525 -6.872 -22.465 1.00 93.94 161 PRO A C 1
ATOM 1287 O O . PRO A 1 161 ? -1.578 -6.102 -22.505 1.00 93.94 161 PRO A O 1
ATOM 1290 N N . GLU A 1 162 ? -3.659 -6.619 -23.115 1.00 95.94 162 GLU A N 1
ATOM 1291 C CA . GLU A 1 162 ? -3.832 -5.487 -24.022 1.00 95.94 162 GLU A CA 1
ATOM 1292 C C . GLU A 1 162 ? -3.711 -4.121 -23.329 1.00 95.94 162 GLU A C 1
ATOM 1294 O O . GLU A 1 162 ? -3.167 -3.183 -23.907 1.00 95.94 162 GLU A O 1
ATOM 1299 N N . ILE A 1 163 ? -4.184 -4.003 -22.083 1.00 96.12 163 ILE A N 1
ATOM 1300 C CA . ILE A 1 163 ? -4.082 -2.764 -21.296 1.00 96.12 163 ILE A CA 1
ATOM 1301 C C . ILE A 1 163 ? -2.647 -2.583 -20.810 1.00 96.12 163 ILE A C 1
ATOM 1303 O O . ILE A 1 163 ? -2.109 -1.474 -20.828 1.00 96.12 163 ILE A O 1
ATOM 1307 N N . TRP A 1 164 ? -2.034 -3.672 -20.346 1.00 94.88 164 TRP A N 1
ATOM 1308 C CA . TRP A 1 164 ? -0.664 -3.634 -19.866 1.00 94.88 164 TRP A CA 1
ATOM 1309 C C . TRP A 1 164 ? 0.326 -3.326 -20.991 1.00 94.88 164 TRP A C 1
ATOM 1311 O O . TRP A 1 164 ? 1.177 -2.462 -20.808 1.00 94.88 164 TRP A O 1
ATOM 1321 N N . ASP A 1 165 ? 0.181 -3.956 -22.155 1.00 94.38 165 ASP A N 1
ATOM 1322 C CA . ASP A 1 165 ? 1.053 -3.750 -23.311 1.00 94.38 165 ASP A CA 1
ATOM 1323 C C . ASP A 1 165 ? 0.958 -2.313 -23.840 1.00 94.38 165 ASP A C 1
ATOM 1325 O O . ASP A 1 165 ? 1.985 -1.716 -24.169 1.00 94.38 165 ASP A O 1
ATOM 1329 N N . ASP A 1 166 ? -0.239 -1.714 -23.863 1.00 94.62 166 ASP A N 1
ATOM 1330 C CA . ASP A 1 166 ? -0.428 -0.304 -24.237 1.00 94.62 166 ASP A CA 1
ATOM 1331 C C . ASP A 1 166 ? 0.273 0.645 -23.246 1.00 94.62 166 ASP A C 1
ATOM 1333 O O . ASP A 1 166 ? 1.054 1.525 -23.636 1.00 94.62 166 ASP A O 1
ATOM 1337 N N . LEU A 1 167 ? 0.081 0.411 -21.939 1.00 91.81 167 LEU A N 1
ATOM 1338 C CA . LEU A 1 167 ? 0.757 1.168 -20.884 1.00 91.81 167 LEU A CA 1
ATOM 1339 C C . LEU A 1 167 ? 2.280 1.011 -20.987 1.00 91.81 167 LEU A C 1
ATOM 1341 O O . LEU A 1 167 ? 3.009 2.000 -21.005 1.00 91.81 167 LEU A O 1
ATOM 1345 N N . TRP A 1 168 ? 2.780 -0.218 -21.060 1.00 92.06 168 TRP A N 1
ATOM 1346 C CA . TRP A 1 168 ? 4.208 -0.519 -21.078 1.00 92.06 168 TRP A CA 1
ATOM 1347 C C . TRP A 1 168 ? 4.884 0.031 -22.344 1.00 92.06 168 TRP A C 1
ATOM 1349 O O . TRP A 1 168 ? 5.979 0.601 -22.259 1.00 92.06 168 TRP A O 1
ATOM 1359 N N . SER A 1 169 ? 4.183 0.006 -23.485 1.00 93.12 169 SER A N 1
ATOM 1360 C CA . SER A 1 169 ? 4.611 0.626 -24.747 1.00 93.12 169 SER A CA 1
ATOM 1361 C C . SER A 1 169 ? 4.788 2.138 -24.635 1.00 93.12 169 SER A C 1
ATOM 1363 O O . SER A 1 169 ? 5.785 2.676 -25.123 1.00 93.12 169 SER A O 1
ATOM 1365 N N . CYS A 1 170 ? 3.893 2.840 -23.931 1.00 90.12 170 CYS A N 1
ATOM 1366 C CA . CYS A 1 170 ? 4.029 4.282 -23.680 1.00 90.12 170 CYS A CA 1
ATOM 1367 C C . CYS A 1 170 ? 5.337 4.634 -22.942 1.00 90.12 170 CYS A C 1
ATOM 1369 O O . CYS A 1 170 ? 5.894 5.731 -23.104 1.00 90.12 170 CYS A O 1
ATOM 1371 N N . TYR A 1 171 ? 5.871 3.679 -22.180 1.00 89.31 171 TYR A N 1
ATOM 1372 C CA . TYR A 1 171 ? 7.109 3.796 -21.416 1.00 89.31 171 TYR A CA 1
ATOM 1373 C C . TYR A 1 171 ? 8.311 3.073 -22.053 1.00 89.31 171 TYR A C 1
ATOM 1375 O O . TYR A 1 171 ? 9.314 2.877 -21.371 1.00 89.31 171 TYR A O 1
ATOM 1383 N N . ASP A 1 172 ? 8.252 2.773 -23.356 1.00 91.44 172 ASP A N 1
ATOM 1384 C CA . ASP A 1 172 ? 9.278 2.083 -24.162 1.00 91.44 172 ASP A CA 1
ATOM 1385 C C . ASP A 1 172 ? 9.721 0.730 -23.590 1.00 91.44 172 ASP A C 1
ATOM 1387 O O . ASP A 1 172 ? 10.895 0.374 -23.676 1.00 91.44 172 ASP A O 1
ATOM 1391 N N . HIS A 1 173 ? 8.789 -0.022 -23.003 1.00 91.94 173 HIS A N 1
ATOM 1392 C CA . HIS A 1 173 ? 9.061 -1.353 -22.467 1.00 91.94 173 HIS A CA 1
ATOM 1393 C C . HIS A 1 173 ? 10.241 -1.371 -21.482 1.00 91.94 173 HIS A C 1
ATOM 1395 O O . HIS A 1 173 ? 11.160 -2.176 -21.600 1.00 91.94 173 HIS A O 1
ATOM 1401 N N . PHE A 1 174 ? 10.263 -0.433 -20.532 1.00 88.88 174 PHE A N 1
ATOM 1402 C CA . PHE A 1 174 ? 11.336 -0.356 -19.542 1.00 88.88 174 PHE A CA 1
ATOM 1403 C C . PHE A 1 174 ? 11.399 -1.644 -18.693 1.00 88.88 174 PHE A C 1
ATOM 1405 O O . PHE A 1 174 ? 10.356 -2.165 -18.293 1.00 88.88 174 PHE A O 1
ATOM 1412 N N . VAL A 1 175 ? 12.613 -2.130 -18.399 1.00 93.31 175 VAL A N 1
ATOM 1413 C CA . VAL A 1 175 ? 12.877 -3.395 -17.688 1.00 93.31 175 VAL A CA 1
ATOM 1414 C C . VAL A 1 175 ? 13.954 -3.211 -16.613 1.00 93.31 175 VAL A C 1
ATOM 1416 O O . VAL A 1 175 ? 14.937 -2.502 -16.830 1.00 93.31 175 VAL A O 1
ATOM 1419 N N . PHE A 1 176 ? 13.791 -3.897 -15.481 1.00 94.00 176 PHE A N 1
ATOM 1420 C CA . PHE A 1 176 ? 14.818 -4.094 -14.449 1.00 94.00 176 PHE A CA 1
ATOM 1421 C C . PHE A 1 176 ? 15.202 -5.574 -14.340 1.00 94.00 176 PHE A C 1
ATOM 1423 O O . PHE A 1 176 ? 14.586 -6.425 -14.976 1.00 94.00 176 PHE A O 1
ATOM 1430 N N . ARG A 1 177 ? 16.226 -5.896 -13.552 1.00 94.94 177 ARG A N 1
ATOM 1431 C CA . ARG A 1 177 ? 16.665 -7.271 -13.268 1.00 94.94 177 ARG A CA 1
ATOM 1432 C C . ARG A 1 177 ? 16.605 -7.559 -11.777 1.00 94.94 177 ARG A C 1
ATOM 1434 O O . ARG A 1 177 ? 16.644 -6.644 -10.958 1.00 94.94 177 ARG A O 1
ATOM 1441 N N . SER A 1 178 ? 16.588 -8.840 -11.416 1.00 94.00 178 SER A N 1
ATOM 1442 C CA . SER A 1 178 ? 16.618 -9.279 -10.011 1.00 94.00 178 SER A CA 1
ATOM 1443 C C . SER A 1 178 ? 17.842 -8.770 -9.232 1.00 94.00 178 SER A C 1
ATOM 1445 O O . SER A 1 178 ? 17.783 -8.599 -8.016 1.00 94.00 178 SER A O 1
ATOM 1447 N N . SER A 1 179 ? 18.948 -8.488 -9.927 1.00 93.88 179 SER A N 1
ATOM 1448 C CA . SER A 1 179 ? 20.177 -7.932 -9.352 1.00 93.88 179 SER A CA 1
ATOM 1449 C C . SER A 1 179 ? 20.134 -6.422 -9.096 1.00 93.88 179 SER A C 1
ATOM 1451 O O . SER A 1 179 ? 21.024 -5.897 -8.422 1.00 93.88 179 SER A O 1
ATOM 1453 N N . ASP A 1 180 ? 19.147 -5.709 -9.642 1.00 93.44 180 ASP A N 1
ATOM 1454 C CA . ASP A 1 180 ? 19.062 -4.256 -9.524 1.00 93.44 180 ASP A CA 1
ATOM 1455 C C . ASP A 1 180 ? 18.469 -3.873 -8.166 1.00 93.44 180 ASP A C 1
ATOM 1457 O O . ASP A 1 180 ? 17.291 -4.079 -7.877 1.00 93.44 180 ASP A O 1
ATOM 1461 N N . ASN A 1 181 ? 19.300 -3.286 -7.308 1.00 90.25 181 ASN A N 1
ATOM 1462 C CA . ASN A 1 181 ? 18.844 -2.780 -6.018 1.00 90.25 181 ASN A CA 1
ATOM 1463 C C . ASN A 1 181 ? 18.126 -1.425 -6.153 1.00 90.25 181 ASN A C 1
ATOM 1465 O O . ASN A 1 181 ? 18.214 -0.734 -7.170 1.00 90.25 181 ASN A O 1
ATOM 1469 N N . THR A 1 182 ? 17.462 -1.000 -5.078 1.00 87.88 182 THR A N 1
ATOM 1470 C CA . THR A 1 182 ? 16.697 0.258 -5.020 1.00 87.88 182 THR A CA 1
ATOM 1471 C C . THR A 1 182 ? 17.524 1.509 -5.333 1.00 87.88 182 THR A C 1
ATOM 1473 O O . THR A 1 182 ? 16.986 2.479 -5.866 1.00 87.88 182 THR A O 1
ATOM 1476 N N . GLY A 1 183 ? 18.834 1.490 -5.064 1.00 90.19 183 GLY A N 1
ATOM 1477 C CA . GLY A 1 183 ? 19.754 2.574 -5.415 1.00 90.19 183 GLY A CA 1
ATOM 1478 C C . GLY A 1 183 ? 19.969 2.736 -6.923 1.00 90.19 183 GLY A C 1
ATOM 1479 O O . GLY A 1 183 ? 20.326 3.823 -7.368 1.00 90.19 183 GLY A O 1
ATOM 1480 N N . ILE A 1 184 ? 19.714 1.688 -7.709 1.00 92.19 184 ILE A N 1
ATOM 1481 C CA . ILE A 1 184 ? 19.756 1.704 -9.177 1.00 92.19 184 ILE A CA 1
ATOM 1482 C C . ILE A 1 184 ? 18.356 1.962 -9.739 1.00 92.19 184 ILE A C 1
ATOM 1484 O O . ILE A 1 184 ? 18.181 2.834 -10.596 1.00 92.19 184 ILE A O 1
ATOM 1488 N N . THR A 1 185 ? 17.351 1.232 -9.244 1.00 92.25 185 THR A N 1
ATOM 1489 C CA . THR A 1 185 ? 16.011 1.247 -9.842 1.00 92.25 185 THR A CA 1
ATOM 1490 C C . THR A 1 185 ? 15.298 2.584 -9.659 1.00 92.25 185 THR A C 1
ATOM 1492 O O . THR A 1 185 ? 14.752 3.121 -10.624 1.00 92.25 185 THR A O 1
ATOM 1495 N N . ILE A 1 186 ? 15.362 3.191 -8.467 1.00 91.69 186 ILE A N 1
ATOM 1496 C CA . ILE A 1 186 ? 14.658 4.449 -8.177 1.00 91.69 186 ILE A CA 1
ATOM 1497 C C . ILE A 1 186 ? 15.187 5.610 -9.038 1.00 91.69 186 ILE A C 1
ATOM 1499 O O . ILE A 1 186 ? 14.371 6.270 -9.693 1.00 91.69 186 ILE A O 1
ATOM 1503 N N . PRO A 1 187 ? 16.506 5.898 -9.105 1.00 93.25 187 PRO A N 1
ATOM 1504 C CA . PRO A 1 187 ? 16.993 7.003 -9.927 1.00 93.25 187 PRO A CA 1
ATOM 1505 C C . PRO A 1 187 ? 16.722 6.806 -11.417 1.00 93.25 187 PRO A C 1
ATOM 1507 O O . PRO A 1 187 ? 16.358 7.775 -12.086 1.00 93.25 187 PRO A O 1
ATOM 1510 N N . ALA A 1 188 ? 16.881 5.582 -11.933 1.00 92.44 188 ALA A N 1
ATOM 1511 C CA . ALA A 1 188 ? 16.605 5.269 -13.333 1.00 92.44 188 ALA A CA 1
ATOM 1512 C C . ALA A 1 188 ? 15.125 5.506 -13.666 1.00 92.44 188 ALA A C 1
ATOM 1514 O O . ALA A 1 188 ? 14.807 6.224 -14.617 1.00 92.44 188 ALA A O 1
ATOM 1515 N N . TRP A 1 189 ? 14.224 4.997 -12.824 1.00 91.00 189 TRP A N 1
ATOM 1516 C CA . TRP A 1 189 ? 12.785 5.152 -13.001 1.00 91.00 189 TRP A CA 1
ATOM 1517 C C . TRP A 1 189 ? 12.334 6.615 -12.906 1.00 91.00 189 TRP A C 1
ATOM 1519 O O . TRP A 1 189 ? 11.612 7.103 -13.773 1.00 91.00 189 TRP A O 1
ATOM 1529 N N . LEU A 1 190 ? 12.805 7.366 -11.903 1.00 91.06 190 LEU A N 1
ATOM 1530 C CA . LEU A 1 190 ? 12.462 8.786 -11.745 1.00 91.06 190 LEU A CA 1
ATOM 1531 C C . LEU A 1 190 ? 12.937 9.638 -12.927 1.00 91.06 190 LEU A C 1
ATOM 1533 O O . LEU A 1 190 ? 12.208 10.520 -13.387 1.00 91.06 190 LEU A O 1
ATOM 1537 N N . GLN A 1 191 ? 14.150 9.388 -13.429 1.00 90.81 191 GLN A N 1
ATOM 1538 C CA . GLN A 1 191 ? 14.651 10.052 -14.634 1.00 90.81 191 GLN A CA 1
ATOM 1539 C C . GLN A 1 191 ? 13.766 9.737 -15.841 1.00 90.81 191 GLN A C 1
ATOM 1541 O O . GLN A 1 191 ? 13.429 10.638 -16.615 1.00 90.81 191 GLN A O 1
ATOM 1546 N N . TRP A 1 192 ? 13.334 8.482 -15.963 1.00 89.62 192 TRP A N 1
ATOM 1547 C CA . TRP A 1 192 ? 12.466 8.037 -17.042 1.00 89.62 192 TRP A CA 1
ATOM 1548 C C . TRP A 1 192 ? 11.090 8.702 -17.010 1.00 89.62 192 TRP A C 1
ATOM 1550 O O . TRP A 1 192 ? 10.668 9.299 -18.003 1.00 89.62 192 TRP A O 1
ATOM 1560 N N . LEU A 1 193 ? 10.417 8.693 -15.855 1.00 90.44 193 LEU A N 1
ATOM 1561 C CA . LEU A 1 193 ? 9.099 9.312 -15.702 1.00 90.44 193 LEU A CA 1
ATOM 1562 C C . LEU A 1 193 ? 9.125 10.814 -16.017 1.00 90.44 193 LEU A C 1
ATOM 1564 O O . LEU A 1 193 ? 8.184 11.327 -16.632 1.00 90.44 193 LEU A O 1
ATOM 1568 N N . ARG A 1 194 ? 10.211 11.508 -15.642 1.00 89.88 194 ARG A N 1
ATOM 1569 C CA . ARG A 1 194 ? 10.440 12.919 -15.993 1.00 89.88 194 ARG A CA 1
ATOM 1570 C C . ARG A 1 194 ? 10.634 13.108 -17.493 1.00 89.88 194 ARG A C 1
ATOM 1572 O O . ARG A 1 194 ? 9.996 13.983 -18.073 1.00 89.88 194 ARG A O 1
ATOM 1579 N N . LYS A 1 195 ? 11.463 12.277 -18.136 1.00 91.38 195 LYS A N 1
ATOM 1580 C CA . LYS A 1 195 ? 11.679 12.306 -19.595 1.00 91.38 195 LYS A CA 1
ATOM 1581 C C . LYS A 1 195 ? 10.366 12.102 -20.357 1.00 91.38 195 LYS A C 1
ATOM 1583 O O . LYS A 1 195 ? 10.108 12.809 -21.328 1.00 91.38 195 LYS A O 1
ATOM 1588 N N . LYS A 1 196 ? 9.518 11.188 -19.878 1.00 89.94 196 LYS A N 1
ATOM 1589 C CA . LYS A 1 196 ? 8.184 10.897 -20.424 1.00 89.94 196 LYS A CA 1
ATOM 1590 C C . LYS A 1 196 ? 7.110 11.917 -20.029 1.00 89.94 196 LYS A C 1
ATOM 1592 O O . LYS A 1 196 ? 5.972 11.774 -20.455 1.00 89.94 196 LYS A O 1
ATOM 1597 N N . LYS A 1 197 ? 7.456 12.950 -19.247 1.00 89.12 197 LYS A N 1
ATOM 1598 C CA . LYS A 1 197 ? 6.533 13.989 -18.756 1.00 89.12 197 LYS A CA 1
ATOM 1599 C C . LYS A 1 197 ? 5.274 13.396 -18.112 1.00 89.12 197 LYS A C 1
ATOM 1601 O O . LYS A 1 197 ? 4.162 13.859 -18.353 1.00 89.12 197 LYS A O 1
ATOM 1606 N N . THR A 1 198 ? 5.461 12.355 -17.299 1.00 88.38 198 THR A N 1
ATOM 1607 C CA . THR A 1 198 ? 4.353 11.681 -16.606 1.00 88.38 198 THR A CA 1
ATOM 1608 C C . THR A 1 198 ? 3.579 12.698 -15.754 1.00 88.38 198 THR A C 1
ATOM 1610 O O . THR A 1 198 ? 4.223 13.458 -15.022 1.00 88.38 198 THR A O 1
ATOM 1613 N N . PRO A 1 199 ? 2.229 12.707 -15.782 1.00 86.25 199 PRO A N 1
ATOM 1614 C CA . PRO A 1 199 ? 1.422 13.734 -15.115 1.00 86.25 199 PRO A CA 1
ATOM 1615 C C . PRO A 1 199 ? 1.714 13.927 -13.621 1.00 86.25 199 PRO A C 1
ATOM 1617 O O . PRO A 1 199 ? 1.563 15.031 -13.113 1.00 86.25 199 PRO A O 1
ATOM 1620 N N . GLY A 1 200 ? 2.183 12.891 -12.917 1.00 83.50 200 GLY A N 1
ATOM 1621 C CA . GLY A 1 200 ? 2.488 12.952 -11.481 1.00 83.50 200 GLY A CA 1
ATOM 1622 C C . GLY A 1 200 ? 3.570 13.962 -11.069 1.00 83.50 200 GLY A C 1
ATOM 1623 O O . GLY A 1 200 ? 3.717 14.228 -9.881 1.00 83.50 200 GLY A O 1
ATOM 1624 N N . PHE A 1 201 ? 4.311 14.544 -12.019 1.00 85.56 201 PHE A N 1
ATOM 1625 C CA . PHE A 1 201 ? 5.318 15.586 -11.763 1.00 85.56 201 PHE A CA 1
ATOM 1626 C C . PHE A 1 201 ? 4.859 16.998 -12.158 1.00 85.56 201 PHE A C 1
ATOM 1628 O O . PHE A 1 201 ? 5.671 17.921 -12.158 1.00 85.56 201 PHE A O 1
ATOM 1635 N N . ASP A 1 202 ? 3.584 17.179 -12.509 1.00 88.50 202 ASP A N 1
ATOM 1636 C CA . ASP A 1 202 ? 3.020 18.490 -12.833 1.00 88.50 202 ASP A CA 1
ATOM 1637 C C . ASP A 1 202 ? 3.019 19.401 -11.592 1.00 88.50 202 ASP A C 1
ATOM 1639 O O . ASP A 1 202 ? 2.478 19.049 -10.541 1.00 88.50 202 ASP A O 1
ATOM 1643 N N . GLU A 1 203 ? 3.613 20.591 -11.726 1.00 88.88 203 GLU A N 1
ATOM 1644 C CA . GLU A 1 203 ? 3.749 21.595 -10.661 1.00 88.88 203 GLU A CA 1
ATOM 1645 C C . GLU A 1 203 ? 2.395 21.983 -10.046 1.00 88.88 203 GLU A C 1
ATOM 1647 O O . GLU A 1 203 ? 2.333 22.365 -8.877 1.00 88.88 203 GLU A O 1
ATOM 1652 N N . LYS A 1 204 ? 1.278 21.821 -10.773 1.00 90.94 204 LYS A N 1
ATOM 1653 C CA . LYS A 1 204 ? -0.058 22.098 -10.222 1.00 90.94 204 LYS A CA 1
ATOM 1654 C C . LYS A 1 204 ? -0.407 21.228 -9.011 1.00 90.94 204 LYS A C 1
ATOM 1656 O O . LYS A 1 204 ? -1.227 21.665 -8.200 1.00 90.94 204 LYS A O 1
ATOM 1661 N N . TYR A 1 205 ? 0.195 20.043 -8.882 1.00 90.81 205 TYR A N 1
ATOM 1662 C CA . TYR A 1 205 ? -0.022 19.119 -7.766 1.00 90.81 205 TYR A CA 1
ATOM 1663 C C . TYR A 1 205 ? 0.855 19.418 -6.548 1.00 90.81 205 TYR A C 1
ATOM 1665 O O . TYR A 1 205 ? 0.669 18.781 -5.514 1.00 90.81 205 TYR A O 1
ATOM 1673 N N . PHE A 1 206 ? 1.784 20.374 -6.635 1.00 91.81 206 PHE A N 1
ATOM 1674 C CA . PHE A 1 206 ? 2.731 20.667 -5.564 1.00 91.81 206 PHE A CA 1
ATOM 1675 C C . PHE A 1 206 ? 2.523 22.055 -4.963 1.00 91.81 206 PHE A C 1
ATOM 1677 O O . PHE A 1 206 ? 2.143 23.009 -5.638 1.00 91.81 206 PHE A O 1
ATOM 1684 N N . GLU A 1 207 ? 2.809 22.170 -3.674 1.00 90.06 207 GLU A N 1
ATOM 1685 C CA . GLU A 1 207 ? 2.874 23.430 -2.941 1.00 90.06 207 GLU A CA 1
ATOM 1686 C C . GLU A 1 207 ? 4.172 23.519 -2.141 1.00 90.06 207 GLU A C 1
ATOM 1688 O O . GLU A 1 207 ? 4.767 22.506 -1.751 1.00 90.06 207 GLU A O 1
ATOM 1693 N N . LEU A 1 208 ? 4.621 24.748 -1.905 1.00 90.19 208 LEU A N 1
ATOM 1694 C CA . LEU A 1 208 ? 5.764 25.020 -1.047 1.00 90.19 208 LEU A CA 1
ATOM 1695 C C . LEU A 1 208 ? 5.275 25.166 0.391 1.00 90.19 208 LEU A C 1
ATOM 1697 O O . LEU A 1 208 ? 4.450 26.028 0.689 1.00 90.19 208 LEU A O 1
ATOM 1701 N N . ARG A 1 209 ? 5.804 24.330 1.283 1.00 85.62 209 ARG A N 1
ATOM 1702 C CA . ARG A 1 209 ? 5.582 24.431 2.725 1.00 85.62 209 ARG A CA 1
ATOM 1703 C C . ARG A 1 209 ? 6.876 24.832 3.405 1.00 85.62 209 ARG A C 1
ATOM 1705 O O . ARG A 1 209 ? 7.902 24.171 3.245 1.00 85.62 209 ARG A O 1
ATOM 1712 N N . LYS A 1 210 ? 6.821 25.891 4.207 1.00 83.62 210 LYS A N 1
ATOM 1713 C CA . LYS A 1 210 ? 7.979 26.354 4.967 1.00 83.62 210 LYS A CA 1
ATOM 1714 C C . LYS A 1 210 ? 8.303 25.366 6.084 1.00 83.62 210 LYS A C 1
ATOM 1716 O O . LYS A 1 210 ? 7.497 25.154 6.988 1.00 83.62 210 LYS A O 1
ATOM 1721 N N . ASN A 1 211 ? 9.502 24.792 6.063 1.00 80.31 211 ASN A N 1
ATOM 1722 C CA . ASN A 1 211 ? 10.007 23.991 7.167 1.00 80.31 211 ASN A CA 1
ATOM 1723 C C . ASN A 1 211 ? 10.769 24.898 8.138 1.00 80.31 211 ASN A C 1
ATOM 1725 O O . ASN A 1 211 ? 11.950 25.182 7.950 1.00 80.31 211 ASN A O 1
ATOM 1729 N N . ALA A 1 212 ? 10.090 25.343 9.198 1.00 79.44 212 ALA A N 1
ATOM 1730 C CA . ALA A 1 212 ? 10.677 26.231 10.200 1.00 79.44 212 ALA A CA 1
ATOM 1731 C C . ALA A 1 212 ? 11.903 25.629 10.914 1.00 79.44 212 ALA A C 1
ATOM 1733 O O . ALA A 1 212 ? 12.789 26.377 11.311 1.00 79.44 212 ALA A O 1
ATOM 1734 N N . ALA A 1 213 ? 11.977 24.299 11.053 1.00 77.25 213 ALA A N 1
ATOM 1735 C CA . ALA A 1 213 ? 13.094 23.633 11.724 1.00 77.25 213 ALA A CA 1
ATOM 1736 C C . ALA A 1 213 ? 14.380 23.640 10.884 1.00 77.25 213 ALA A C 1
ATOM 1738 O O . ALA A 1 213 ? 15.472 23.694 11.440 1.00 77.25 213 ALA A O 1
ATOM 1739 N N . LEU A 1 214 ? 14.248 23.588 9.557 1.00 80.56 214 LEU A N 1
ATOM 1740 C CA . LEU A 1 214 ? 15.379 23.606 8.625 1.00 80.56 214 LEU A CA 1
ATOM 1741 C C . LEU A 1 214 ? 15.612 24.982 7.983 1.00 80.56 214 LEU A C 1
ATOM 1743 O O . LEU A 1 214 ? 16.634 25.183 7.338 1.00 80.56 214 LEU A O 1
ATOM 1747 N N . GLY A 1 215 ? 14.673 25.922 8.128 1.00 86.44 215 GLY A N 1
ATOM 1748 C CA . GLY A 1 215 ? 14.741 27.241 7.495 1.00 86.44 215 GLY A CA 1
ATOM 1749 C C . GLY A 1 215 ? 14.616 27.211 5.967 1.00 86.44 215 GLY A C 1
ATOM 1750 O O . GLY A 1 215 ? 14.967 28.193 5.321 1.00 86.44 215 GLY A O 1
ATOM 1751 N N . ILE A 1 216 ? 14.129 26.106 5.392 1.00 87.00 216 ILE A N 1
ATOM 1752 C CA . ILE A 1 216 ? 13.982 25.910 3.943 1.00 87.00 216 ILE A CA 1
ATOM 1753 C C . ILE A 1 216 ? 12.521 25.690 3.563 1.00 87.00 216 ILE A C 1
ATOM 1755 O O . ILE A 1 216 ? 11.741 25.135 4.342 1.00 87.00 216 ILE A O 1
ATOM 1759 N N . ASP A 1 217 ? 12.170 26.062 2.338 1.00 87.44 217 ASP A N 1
ATOM 1760 C CA . ASP A 1 217 ? 10.895 25.677 1.747 1.00 87.44 217 ASP A CA 1
ATOM 1761 C C . ASP A 1 217 ? 11.001 24.259 1.188 1.00 87.44 217 ASP A C 1
ATOM 1763 O O . ASP A 1 217 ? 11.914 23.922 0.432 1.00 87.44 217 ASP A O 1
ATOM 1767 N N . VAL A 1 218 ? 10.057 23.411 1.582 1.00 88.12 218 VAL A N 1
ATOM 1768 C CA . VAL A 1 218 ? 9.963 22.026 1.135 1.00 88.12 218 VAL A CA 1
ATOM 1769 C C . VAL A 1 218 ? 8.806 21.923 0.158 1.00 88.12 218 VAL A C 1
ATOM 1771 O O . VAL A 1 218 ? 7.675 22.307 0.458 1.00 88.12 218 VAL A O 1
ATOM 1774 N N . ARG A 1 219 ? 9.084 21.380 -1.026 1.00 88.00 219 ARG A N 1
ATOM 1775 C CA . ARG A 1 219 ? 8.050 21.045 -2.003 1.00 88.00 219 ARG A CA 1
ATOM 1776 C C . ARG A 1 219 ? 7.283 19.816 -1.520 1.00 88.00 219 ARG A C 1
ATOM 1778 O O . ARG A 1 219 ? 7.880 18.769 -1.284 1.00 88.00 219 ARG A O 1
ATOM 1785 N N . THR A 1 220 ? 5.967 19.937 -1.402 1.00 86.44 220 THR A N 1
ATOM 1786 C CA . THR A 1 220 ? 5.073 18.866 -0.935 1.00 86.44 220 THR A CA 1
ATOM 1787 C C . THR A 1 220 ? 3.875 18.716 -1.862 1.00 86.44 220 THR A C 1
ATOM 1789 O O . THR A 1 220 ? 3.557 19.638 -2.609 1.00 86.44 220 THR A O 1
ATOM 1792 N N . ILE A 1 221 ? 3.229 17.551 -1.847 1.00 87.38 221 ILE A N 1
ATOM 1793 C CA . ILE A 1 221 ? 2.004 17.314 -2.618 1.00 87.38 221 ILE A CA 1
ATOM 1794 C C . ILE A 1 221 ? 0.858 18.093 -1.958 1.00 87.38 221 ILE A C 1
ATOM 1796 O O . ILE A 1 221 ? 0.691 18.036 -0.735 1.00 87.38 221 ILE A O 1
ATOM 1800 N N . LYS A 1 222 ? 0.077 18.815 -2.768 1.00 86.69 222 LYS A N 1
ATOM 1801 C CA . LYS A 1 222 ? -1.141 19.499 -2.326 1.00 86.69 222 LYS A CA 1
ATOM 1802 C C . LYS A 1 222 ? -2.129 18.499 -1.751 1.00 86.69 222 LYS A C 1
ATOM 1804 O O . LYS A 1 222 ? -2.229 17.360 -2.205 1.00 86.69 222 LYS A O 1
ATOM 1809 N N . LEU A 1 223 ? -2.908 18.950 -0.780 1.00 82.50 223 LEU A N 1
ATOM 1810 C CA . LEU A 1 223 ? -4.011 18.154 -0.269 1.00 82.50 223 LEU A CA 1
ATOM 1811 C C . LEU A 1 223 ? -5.009 17.865 -1.395 1.00 82.50 223 LEU A C 1
ATOM 1813 O O . LEU A 1 223 ? -5.472 18.769 -2.090 1.00 82.50 223 LEU A O 1
ATOM 1817 N N . VAL A 1 224 ? -5.322 16.582 -1.571 1.00 80.44 224 VAL A N 1
ATOM 1818 C CA . VAL A 1 224 ? -6.307 16.131 -2.564 1.00 80.44 224 VAL A CA 1
ATOM 1819 C C . VAL A 1 224 ? -7.720 16.529 -2.131 1.00 80.44 224 VAL A C 1
ATOM 1821 O O . VAL A 1 224 ? -8.567 16.832 -2.967 1.00 80.44 224 VAL A O 1
ATOM 1824 N N . LEU A 1 225 ? -7.966 16.560 -0.820 1.00 77.88 225 LEU A N 1
ATOM 1825 C CA . LEU A 1 225 ? -9.262 16.866 -0.234 1.00 77.88 225 LEU A CA 1
ATOM 1826 C C . LEU A 1 225 ? -9.286 18.305 0.295 1.00 77.88 225 LEU A C 1
ATOM 1828 O O . LEU A 1 225 ? -8.411 18.698 1.063 1.00 77.88 225 LEU A O 1
ATOM 1832 N N . ASN A 1 226 ? -10.302 19.069 -0.111 1.00 73.88 226 ASN A N 1
ATOM 1833 C CA . ASN A 1 226 ? -10.561 20.428 0.362 1.00 73.88 226 ASN A CA 1
ATOM 1834 C C . ASN A 1 226 ? -11.975 20.477 0.950 1.00 73.88 226 ASN A C 1
ATOM 1836 O O . ASN A 1 226 ? -12.931 20.072 0.287 1.00 73.88 226 ASN A O 1
ATOM 1840 N N . PHE A 1 227 ? -12.115 20.966 2.182 1.00 78.44 227 PHE A N 1
ATOM 1841 C CA . PHE A 1 227 ? -13.419 21.123 2.821 1.00 78.44 227 PHE A CA 1
ATOM 1842 C C . PHE A 1 227 ? -14.046 22.458 2.405 1.00 78.44 227 PHE A C 1
ATOM 1844 O O . PHE A 1 227 ? -13.495 23.526 2.659 1.00 78.44 227 PHE A O 1
ATOM 1851 N N . VAL A 1 228 ? -15.201 22.372 1.740 1.00 70.25 228 VAL A N 1
ATOM 1852 C CA . VAL A 1 228 ? -15.825 23.452 0.947 1.00 70.25 228 VAL A CA 1
ATOM 1853 C C . VAL A 1 228 ? -16.155 24.710 1.761 1.00 70.25 228 VAL A C 1
ATOM 1855 O O . VAL A 1 228 ? -16.168 25.809 1.218 1.00 70.25 228 VAL A O 1
ATOM 1858 N N . GLU A 1 229 ? -16.393 24.562 3.064 1.00 74.75 229 GLU A N 1
ATOM 1859 C CA . GLU A 1 229 ? -16.854 25.647 3.941 1.00 74.75 229 GLU A CA 1
ATOM 1860 C C . GLU A 1 229 ? -15.750 26.221 4.843 1.00 74.75 229 GLU A C 1
ATOM 1862 O O . GLU A 1 229 ? -16.031 27.041 5.712 1.00 74.75 229 GLU A O 1
ATOM 1867 N N . GLY A 1 230 ? -14.494 25.779 4.693 1.00 66.50 230 GLY A N 1
ATOM 1868 C CA . GLY A 1 230 ? -13.384 26.234 5.544 1.00 66.50 230 GLY A CA 1
ATOM 1869 C C . GLY A 1 230 ? -13.514 25.856 7.028 1.00 66.50 230 GLY A C 1
ATOM 1870 O O . GLY A 1 230 ? -12.686 26.264 7.833 1.00 66.50 230 GLY A O 1
ATOM 1871 N N . GLY A 1 231 ? -14.527 25.062 7.401 1.00 72.94 231 GLY A N 1
ATOM 1872 C CA . GLY A 1 231 ? -14.739 24.596 8.775 1.00 72.94 231 GLY A CA 1
ATOM 1873 C C . GLY A 1 231 ? -13.697 23.585 9.264 1.00 72.94 231 GLY A C 1
ATOM 1874 O O . GLY A 1 231 ? -13.618 23.331 10.462 1.00 72.94 231 GLY A O 1
ATOM 1875 N N . VAL A 1 232 ? -12.896 23.023 8.351 1.00 74.12 232 VAL A N 1
ATOM 1876 C CA . VAL A 1 232 ? -11.799 22.099 8.656 1.00 74.12 232 VAL A CA 1
ATOM 1877 C C . VAL A 1 232 ? -10.562 22.533 7.878 1.00 74.12 232 VAL A C 1
ATOM 1879 O O . VAL A 1 232 ? -10.548 22.508 6.646 1.00 74.12 232 VAL A O 1
ATOM 1882 N N . GLU A 1 233 ? -9.518 22.916 8.608 1.00 71.81 233 GLU A N 1
ATOM 1883 C CA . GLU A 1 233 ? -8.192 23.183 8.060 1.00 71.81 233 GLU A CA 1
ATOM 1884 C C . GLU A 1 233 ? -7.331 21.932 8.237 1.00 71.81 233 GLU A C 1
ATOM 1886 O O . GLU A 1 233 ? -6.868 21.624 9.334 1.00 71.81 233 GLU A O 1
ATOM 1891 N N . VAL A 1 234 ? -7.122 21.190 7.148 1.00 72.06 234 VAL A N 1
ATOM 1892 C CA . VAL A 1 234 ? -6.271 19.999 7.186 1.00 72.06 234 VAL A CA 1
ATOM 1893 C C . VAL A 1 234 ? -4.818 20.446 7.272 1.00 72.06 234 VAL A C 1
ATOM 1895 O O . VAL A 1 234 ? -4.275 21.054 6.351 1.00 72.06 234 VAL A O 1
ATOM 1898 N N . GLY A 1 235 ? -4.166 20.103 8.374 1.00 69.50 235 GLY A N 1
ATOM 1899 C CA . GLY A 1 235 ? -2.781 20.464 8.617 1.00 69.50 235 GLY A CA 1
ATOM 1900 C C . GLY A 1 235 ? -2.083 19.474 9.533 1.00 69.50 235 GLY A C 1
ATOM 1901 O O . GLY A 1 235 ? -2.666 18.508 10.023 1.00 69.50 235 GLY A O 1
ATOM 1902 N N . TYR A 1 236 ? -0.800 19.726 9.771 1.00 64.50 236 TYR A N 1
ATOM 1903 C CA . TYR A 1 236 ? -0.010 18.975 10.737 1.00 64.50 236 TYR A CA 1
ATOM 1904 C C . TYR A 1 236 ? 0.373 19.911 11.874 1.00 64.50 236 TYR A C 1
ATOM 1906 O O . TYR A 1 236 ? 1.092 20.884 11.660 1.00 64.50 236 TYR A O 1
ATOM 1914 N N . ASN A 1 237 ? -0.064 19.593 13.093 1.00 59.00 237 ASN A N 1
ATOM 1915 C CA . ASN A 1 237 ? 0.301 20.384 14.274 1.00 59.00 237 ASN A CA 1
ATOM 1916 C C . ASN A 1 237 ? 1.775 20.191 14.676 1.00 59.00 237 ASN A C 1
ATOM 1918 O O . ASN A 1 237 ? 2.374 21.036 15.337 1.00 59.00 237 ASN A O 1
ATOM 1922 N N . VAL A 1 238 ? 2.369 19.061 14.283 1.00 56.28 238 VAL A N 1
ATOM 1923 C CA . VAL A 1 238 ? 3.773 18.724 14.526 1.00 56.28 238 VAL A CA 1
ATOM 1924 C C . VAL A 1 238 ? 4.346 18.137 13.240 1.00 56.28 238 VAL A C 1
ATOM 1926 O O . VAL A 1 238 ? 3.787 17.192 12.686 1.00 56.28 238 VAL A O 1
ATOM 1929 N N . GLY A 1 239 ? 5.452 18.700 12.747 1.00 52.91 239 GLY A N 1
ATOM 1930 C CA . GLY A 1 239 ? 6.160 18.146 11.593 1.00 52.91 239 GLY A CA 1
ATOM 1931 C C . GLY A 1 239 ? 6.751 16.767 11.903 1.00 52.91 239 GLY A C 1
ATOM 1932 O O . GLY A 1 239 ? 7.177 16.511 13.031 1.00 52.91 239 GLY A O 1
ATOM 1933 N N . SER A 1 240 ? 6.812 15.886 10.902 1.00 44.53 240 SER A N 1
ATOM 1934 C CA . SER A 1 240 ? 7.484 14.589 11.025 1.00 44.53 240 SER A CA 1
ATOM 1935 C C . SER A 1 240 ? 8.962 14.807 11.351 1.00 44.53 240 SER A C 1
ATOM 1937 O O . SER A 1 240 ? 9.697 15.393 10.550 1.00 44.53 240 SER A O 1
ATOM 1939 N N . ARG A 1 241 ? 9.410 14.357 12.526 1.00 47.66 241 ARG A N 1
ATOM 1940 C CA . ARG A 1 241 ? 10.834 14.360 12.874 1.00 47.66 241 ARG A CA 1
ATOM 1941 C C . ARG A 1 241 ? 11.447 13.002 12.505 1.00 47.66 241 ARG A C 1
ATOM 1943 O O . ARG A 1 241 ? 10.821 11.986 12.796 1.00 47.66 241 ARG A O 1
ATOM 1950 N N . PRO A 1 242 ? 12.667 12.946 11.939 1.00 38.94 242 PRO A N 1
ATOM 1951 C CA . PRO A 1 242 ? 13.315 11.682 11.557 1.00 38.94 242 PRO A CA 1
ATOM 1952 C C . PRO A 1 242 ? 13.626 10.726 12.723 1.00 38.94 242 PRO A C 1
ATOM 1954 O O . PRO A 1 242 ? 14.073 9.612 12.494 1.00 38.94 242 PRO A O 1
ATOM 1957 N N . ASN A 1 243 ? 13.451 11.159 13.973 1.00 41.22 243 ASN A N 1
ATOM 1958 C CA . ASN A 1 243 ? 13.914 10.469 15.177 1.00 41.22 243 ASN A CA 1
ATOM 1959 C C . ASN A 1 243 ? 12.802 9.744 15.960 1.00 41.22 243 ASN A C 1
ATOM 1961 O O . ASN A 1 243 ? 12.928 9.580 17.169 1.00 41.22 243 ASN A O 1
ATOM 1965 N N . GLY A 1 244 ? 11.702 9.351 15.307 1.00 36.19 244 GLY A N 1
ATOM 1966 C CA . GLY A 1 244 ? 10.701 8.439 15.887 1.00 36.19 244 GLY A CA 1
ATOM 1967 C C . GLY A 1 244 ? 9.838 8.993 17.033 1.00 36.19 244 GLY A C 1
ATOM 1968 O O . GLY A 1 244 ? 8.947 8.302 17.501 1.00 36.19 244 GLY A O 1
ATOM 1969 N N . MET A 1 245 ? 10.036 10.241 17.474 1.00 37.53 245 MET A N 1
ATOM 1970 C CA . MET A 1 245 ? 9.304 10.826 18.615 1.00 37.53 245 MET A CA 1
ATOM 1971 C C . MET A 1 245 ? 8.181 11.807 18.227 1.00 37.53 245 MET A C 1
ATOM 1973 O O . MET A 1 245 ? 7.795 12.661 19.024 1.00 37.53 245 MET A O 1
ATOM 1977 N N . GLY A 1 246 ? 7.653 11.734 17.003 1.00 36.31 246 GLY A N 1
ATOM 1978 C CA . GLY A 1 246 ? 6.611 12.648 16.523 1.00 36.31 246 GLY A CA 1
ATOM 1979 C C . GLY A 1 246 ? 5.455 11.914 15.861 1.00 36.31 246 GLY A C 1
ATOM 1980 O O . GLY A 1 246 ? 5.524 11.623 14.673 1.00 36.31 246 GLY A O 1
ATOM 1981 N N . GLY A 1 247 ? 4.384 11.650 16.611 1.00 33.84 247 GLY A N 1
ATOM 1982 C CA . GLY A 1 247 ? 3.118 11.203 16.034 1.00 33.84 247 GLY A CA 1
ATOM 1983 C C . GLY A 1 247 ? 2.466 12.329 15.228 1.00 33.84 247 GLY A C 1
ATOM 1984 O O . GLY A 1 247 ? 2.349 13.458 15.714 1.00 33.84 247 GLY A O 1
ATOM 1985 N N . GLN A 1 248 ? 2.032 12.028 14.003 1.00 33.03 248 GLN A N 1
ATOM 1986 C CA . GLN A 1 248 ? 1.129 12.897 13.253 1.00 33.03 248 GLN A CA 1
ATOM 1987 C C . GLN A 1 248 ? -0.172 13.045 14.051 1.00 33.03 248 GLN A C 1
ATOM 1989 O O . GLN A 1 248 ? -0.857 12.063 14.322 1.00 33.03 248 GLN A O 1
ATOM 1994 N N . ARG A 1 249 ? -0.518 14.275 14.443 1.00 27.72 249 ARG A N 1
ATOM 1995 C CA . ARG A 1 249 ? -1.887 14.607 14.852 1.00 27.72 249 ARG A CA 1
ATOM 1996 C C . ARG A 1 249 ? -2.562 15.292 13.679 1.00 27.72 249 ARG A C 1
ATOM 1998 O O . ARG A 1 249 ? -2.183 16.412 13.339 1.00 27.72 249 ARG A O 1
ATOM 2005 N N . ILE A 1 250 ? -3.516 14.589 13.084 1.00 30.47 250 ILE A N 1
ATOM 2006 C CA . ILE A 1 250 ? -4.520 15.149 12.182 1.00 30.47 250 ILE A CA 1
ATOM 2007 C C . ILE A 1 250 ? -5.700 15.543 13.079 1.00 30.47 250 ILE A C 1
ATOM 2009 O O . ILE A 1 250 ? -6.137 14.721 13.889 1.00 30.47 250 ILE A O 1
ATOM 2013 N N . PHE A 1 251 ? -6.155 16.789 12.982 1.00 32.44 251 PHE A N 1
ATOM 2014 C CA . PHE A 1 251 ? -7.460 17.229 13.477 1.00 32.44 251 PHE A CA 1
ATOM 2015 C C . PHE A 1 251 ? -8.282 17.681 12.276 1.00 32.44 251 PHE A C 1
ATOM 2017 O O . PHE A 1 251 ? -7.672 18.306 11.379 1.00 32.44 251 PHE A O 1
#

Secondary structure (DSSP, 8-state):
---TTS----TTEEEE-----------S------EEE-------THHHHHHHHHHHT-SS--EEEEEESS-SSSTTTT----HHHHHHHHTHHHHHHHHTT-SS----SS-HHHHHHHHHHHHHHHHHHHHHHHH---EEEEEEHHHHHHHIIIII-PPPHHHHHHHHHHTTT----TT--HHHHHHHHHHHHHHTT-GGG-GGGEEEEEETTTTEEEEEEPPS---TTSS-----SSPPPTTS-------

Foldseek 3Di:
DADPPDDDQQLQKDKDFPDDDPDDDDDDDDDPQDAPPDPDLDQDPVVVVVQVVVQVVDNFAHEAEDEAAAFCDDDCNRPGDALQVLCVVLCVQQLVQVLLVHRAGHGDLDSPLVVVLVVSRVVVSVVVVVVCVVPRGYMYMYGHSNSSSNCCCPPVNDDDPVVSVVVCVLLVSDHDHNPDDNVRVVVVVVVSCVVSVPVVPPCVQWDWDQDPVVRDTDIDGDDPDDDPPPPADFDFPDDDDPPPPDDTDTD

Sequence (251 aa):
MIDPHDPPSPPYCIIHNPLHKFSSRWNGRSCLSYLILWSEITIYPCHWCYAESVSALREMGIVYAHENCYGWNGPWAHRSEWQQISDAVTGVSLEFGRAMGLDEPITPIFPNSDFCTGVSGAMGILDVLIQRGEKGESYVVDVAINYYNRWFVNSRGTYPPEIWDDLWSCYDHFVFRSSDNTGITIPAWLQWLRKKKTPGFDEKYFELRKNAALGIDVRTIKLVLNFVEGGVEVGYNVGSRPNGMGGQRIF

Radius of gyration: 21.57 Å; chains: 1; bounding box: 45×47×58 Å